Protein AF-A0A7Y5V3K1-F1 (afdb_monomer)

Nearest PDB structures (foldseek):
  5d8r-assembly1_E-2  TM=1.956E-01  e=6.719E+00  Pseudomonas aeruginosa PAO1

pLDDT: mean 78.16, std 14.48, range [37.88, 97.62]

Mean predicted aligned error: 12.87 Å

Sequence (178 aa):
MASAANCWRGLARVATAEENAVEADGFYCRALRIQAALAQRHSSYGRVLKFWRDEHRAMLQRFGIESQCANEFTSEAAAPDAPSTLPREVVETFASNTVAVCTGVPEKRDEWREALTGIRADFAKRGADWAAEVAFVEALIAIVNGGAPVLPAENPYAGVVRQVVEAVRSGEDGKEKD

Solvent-accessible surface area (backbone atoms only — not comparable to full-atom values): 10054 Å² total; per-residue (Å²): 132,57,52,71,40,54,52,28,45,50,52,15,51,49,29,48,73,70,68,38,54,69,60,15,47,54,25,36,43,54,18,49,51,53,32,48,62,47,23,75,79,35,72,83,36,45,64,57,42,51,54,51,53,55,51,48,51,52,50,31,64,74,69,72,52,84,70,78,55,79,77,62,78,79,76,80,74,90,76,75,98,64,76,83,64,78,56,66,68,59,53,53,51,54,42,52,51,51,31,40,27,66,53,74,40,60,89,45,34,64,63,49,45,52,33,44,52,40,49,30,54,58,31,57,74,72,38,77,76,30,49,62,58,27,41,48,39,50,22,52,47,26,47,71,72,76,42,82,56,67,68,61,85,85,38,92,53,42,68,57,55,52,52,36,54,53,52,32,53,58,44,54,70,68,68,79,77,130

Foldseek 3Di:
DQAPLNLLQVQLVVCLVVVVLQSSLVSLLLSLVVLVVVCVVPVVSVVVSVVSVVVSVVSCVVNVHDHPNPPPPPPDDDDPDDQPDDDPSVLVSLLVVLLCCLQPNVVCLVVNLVNLVVVLVVLVVVDDSSVLVNLSSQQSNCSSVVHHRDHDPPRPCPVSSVVSNVSSVVSVVVVPDD

Radius of gyration: 16.94 Å; Cα contacts (8 Å, |Δi|>4): 167; chains: 1; bounding box: 47×34×46 Å

Structure (mmCIF, N/CA/C/O backbone):
data_AF-A0A7Y5V3K1-F1
#
_entry.id   AF-A0A7Y5V3K1-F1
#
loop_
_atom_site.group_PDB
_atom_site.id
_atom_site.type_symbol
_atom_site.label_atom_id
_atom_site.label_alt_id
_atom_site.label_comp_id
_atom_site.label_asym_id
_atom_site.label_entity_id
_atom_site.label_seq_id
_atom_site.pdbx_PDB_ins_code
_atom_site.Cartn_x
_atom_site.Cartn_y
_atom_site.Cartn_z
_atom_site.occupancy
_atom_site.B_iso_or_equiv
_atom_site.auth_seq_id
_atom_site.auth_comp_id
_atom_site.auth_asym_id
_atom_site.auth_atom_id
_atom_site.pdbx_PDB_model_num
ATOM 1 N N . MET A 1 1 ? 11.178 10.090 3.366 1.00 39.38 1 MET A N 1
ATOM 2 C CA . MET A 1 1 ? 10.635 8.940 2.612 1.00 39.38 1 MET A CA 1
ATOM 3 C C . MET A 1 1 ? 9.614 8.248 3.498 1.00 39.38 1 MET A C 1
ATOM 5 O O . MET A 1 1 ? 9.996 7.686 4.519 1.00 39.38 1 MET A O 1
ATOM 9 N N . ALA A 1 2 ? 8.323 8.389 3.195 1.00 45.06 2 ALA A N 1
ATOM 10 C CA . ALA A 1 2 ? 7.268 7.712 3.943 1.00 45.06 2 ALA A CA 1
ATOM 11 C C . ALA A 1 2 ? 7.089 6.295 3.376 1.00 45.06 2 ALA A C 1
ATOM 13 O O . ALA A 1 2 ? 6.812 6.138 2.194 1.00 45.06 2 ALA A O 1
ATOM 14 N N . SER A 1 3 ? 7.303 5.262 4.199 1.00 65.31 3 SER A N 1
ATOM 15 C CA . SER A 1 3 ? 7.092 3.868 3.777 1.00 65.31 3 SER A CA 1
ATOM 16 C C . SER A 1 3 ? 5.597 3.548 3.678 1.00 65.31 3 SER A C 1
ATOM 18 O O . SER A 1 3 ? 4.808 4.148 4.407 1.00 65.31 3 SER A O 1
ATOM 20 N N . ALA A 1 4 ? 5.207 2.558 2.867 1.00 58.44 4 ALA A N 1
ATOM 21 C CA . ALA A 1 4 ? 3.829 2.043 2.792 1.00 58.44 4 ALA A CA 1
ATOM 22 C C . ALA A 1 4 ? 3.199 1.793 4.173 1.00 58.44 4 ALA A C 1
ATOM 24 O O . ALA A 1 4 ? 2.019 2.032 4.408 1.00 58.44 4 ALA A O 1
ATOM 25 N N . ALA A 1 5 ? 4.018 1.354 5.120 1.00 66.12 5 ALA A N 1
ATOM 26 C CA . ALA A 1 5 ? 3.587 1.055 6.465 1.00 66.12 5 ALA A CA 1
ATOM 27 C C . ALA A 1 5 ? 3.227 2.337 7.266 1.00 66.12 5 ALA A C 1
ATOM 29 O O . ALA A 1 5 ? 2.356 2.298 8.131 1.00 66.12 5 ALA A O 1
ATOM 30 N N . ASN A 1 6 ? 3.830 3.495 6.947 1.00 71.75 6 ASN A N 1
ATOM 31 C CA . ASN A 1 6 ? 3.442 4.789 7.533 1.00 71.75 6 ASN A CA 1
ATOM 32 C C . ASN A 1 6 ? 2.047 5.227 7.071 1.00 71.75 6 ASN A C 1
ATOM 34 O O . ASN A 1 6 ? 1.337 5.850 7.852 1.00 71.75 6 ASN A O 1
ATOM 38 N N . CYS A 1 7 ? 1.653 4.892 5.837 1.00 69.19 7 CYS A N 1
ATOM 39 C CA . CYS A 1 7 ? 0.320 5.205 5.325 1.00 69.19 7 CYS A CA 1
ATOM 40 C C . CYS A 1 7 ? -0.763 4.426 6.086 1.00 69.19 7 CYS A C 1
ATOM 42 O O . CYS A 1 7 ? -1.719 5.019 6.578 1.00 69.19 7 CYS A O 1
ATOM 44 N N . TRP A 1 8 ? -0.558 3.124 6.305 1.00 73.81 8 TRP A N 1
ATOM 45 C CA . TRP A 1 8 ? -1.473 2.313 7.117 1.00 73.81 8 TRP A CA 1
ATOM 46 C C . TRP A 1 8 ? -1.604 2.811 8.550 1.00 73.81 8 TRP A C 1
ATOM 48 O O . TRP A 1 8 ? -2.699 2.854 9.098 1.00 73.81 8 TRP A O 1
ATOM 58 N N . ARG A 1 9 ? -0.501 3.260 9.148 1.00 78.12 9 ARG A N 1
ATOM 59 C CA . ARG A 1 9 ? -0.533 3.904 10.461 1.00 78.12 9 ARG A CA 1
ATOM 60 C C . ARG A 1 9 ? -1.324 5.220 10.448 1.00 78.12 9 ARG A C 1
ATOM 62 O O . ARG A 1 9 ? -1.991 5.528 11.430 1.00 78.12 9 ARG A O 1
ATOM 69 N N . GLY A 1 10 ? -1.250 5.991 9.362 1.00 69.31 10 GLY A N 1
ATOM 70 C CA . GLY A 1 10 ? -2.059 7.195 9.154 1.00 69.31 10 GLY A CA 1
ATOM 71 C C . GLY A 1 10 ? -3.555 6.882 9.123 1.00 69.31 10 GLY A C 1
ATOM 72 O O . GLY A 1 10 ? -4.315 7.483 9.878 1.00 69.31 10 GLY A O 1
ATOM 73 N N . LEU A 1 11 ? -3.958 5.880 8.337 1.00 67.00 11 LEU A N 1
ATOM 74 C CA . LEU A 1 11 ? -5.344 5.399 8.277 1.00 67.00 11 LEU A CA 1
ATOM 75 C C . LEU A 1 11 ? -5.823 4.850 9.628 1.00 67.00 11 LEU A C 1
ATOM 77 O O . LEU A 1 11 ? -6.911 5.194 10.079 1.00 67.00 11 LEU A O 1
ATOM 81 N N . ALA A 1 12 ? -4.980 4.095 10.339 1.00 74.38 12 ALA A N 1
ATOM 82 C CA . ALA A 1 12 ? -5.300 3.591 11.674 1.00 74.38 12 ALA A CA 1
ATOM 83 C C . ALA A 1 12 ? -5.594 4.717 12.676 1.00 74.38 12 ALA A C 1
ATOM 85 O O . ALA A 1 12 ? -6.501 4.609 13.500 1.00 74.38 12 ALA A O 1
ATOM 86 N N . ARG A 1 13 ? -4.848 5.825 12.589 1.00 74.31 13 ARG A N 1
ATOM 87 C CA . ARG A 1 13 ? -5.055 7.012 13.430 1.00 74.31 13 ARG A CA 1
ATOM 88 C C . ARG A 1 13 ? -6.339 7.760 13.098 1.00 74.31 13 ARG A C 1
ATOM 90 O O . ARG A 1 13 ? -6.956 8.291 14.013 1.00 74.31 13 ARG A O 1
ATOM 97 N N . VAL A 1 14 ? -6.727 7.799 11.827 1.00 70.69 14 VAL A N 1
ATOM 98 C CA . VAL A 1 14 ? -7.991 8.407 11.388 1.00 70.69 14 VAL A CA 1
ATOM 99 C C . VAL A 1 14 ? -9.167 7.577 11.887 1.00 70.69 14 VAL A C 1
ATOM 101 O O . VAL A 1 14 ? -9.982 8.109 12.629 1.00 70.69 14 VAL A O 1
ATOM 104 N N . ALA A 1 15 ? -9.167 6.264 11.641 1.00 69.12 15 ALA A N 1
ATOM 105 C CA . ALA A 1 15 ? -10.197 5.364 12.166 1.00 69.12 15 ALA A CA 1
ATOM 106 C C . ALA A 1 15 ? -10.277 5.403 13.706 1.00 69.12 15 ALA A C 1
ATOM 108 O O . ALA A 1 15 ? -11.357 5.381 14.285 1.00 69.12 15 ALA A O 1
ATOM 109 N N . THR A 1 16 ? -9.134 5.548 14.389 1.00 73.56 16 THR A N 1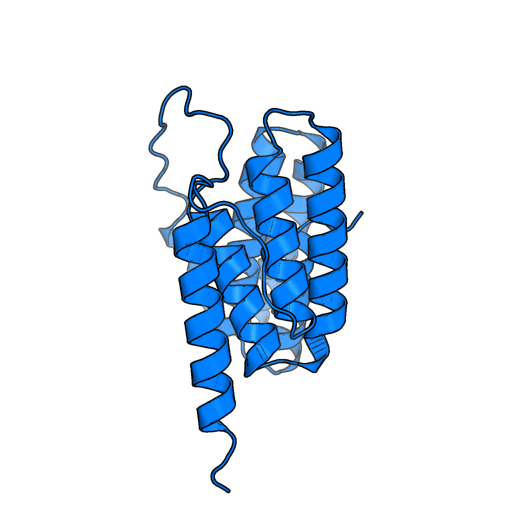
ATOM 110 C CA . THR A 1 16 ? -9.086 5.772 15.846 1.00 73.56 16 THR A CA 1
ATOM 111 C C . THR A 1 16 ? -9.756 7.090 16.255 1.00 73.56 16 THR A C 1
ATOM 113 O O . THR A 1 16 ? -10.412 7.143 17.294 1.00 73.56 16 THR A O 1
ATOM 116 N N . ALA A 1 17 ? -9.564 8.165 15.487 1.00 71.81 17 ALA A N 1
ATOM 117 C CA . ALA A 1 17 ? -10.168 9.470 15.756 1.00 71.81 17 ALA A CA 1
ATOM 118 C C . ALA A 1 17 ? -11.680 9.482 15.484 1.00 71.81 17 ALA A C 1
ATOM 120 O O . ALA A 1 17 ? -12.407 10.195 16.166 1.00 71.81 17 ALA A O 1
ATOM 121 N N . GLU A 1 18 ? -12.139 8.661 14.542 1.00 73.44 18 GLU A N 1
ATOM 122 C CA . GLU A 1 18 ? -13.554 8.436 14.218 1.00 73.44 18 GLU A CA 1
ATOM 123 C C . GLU A 1 18 ? -14.224 7.396 15.133 1.00 73.44 18 GLU A C 1
ATOM 125 O O . GLU A 1 18 ? -15.363 7.005 14.904 1.00 73.44 18 GLU A O 1
ATOM 130 N N . GLU A 1 19 ? -13.516 6.934 16.170 1.00 84.75 19 GLU A N 1
ATOM 131 C CA . GLU A 1 19 ? -13.970 5.910 17.121 1.00 84.75 19 GLU A CA 1
ATOM 132 C C . GLU A 1 19 ? -14.326 4.556 16.472 1.00 84.75 19 GLU A C 1
ATOM 134 O O . GLU A 1 19 ? -14.937 3.690 17.100 1.00 84.75 19 GLU A O 1
ATOM 139 N N . ASN A 1 20 ? -13.858 4.311 15.244 1.00 80.81 20 ASN A N 1
ATOM 140 C CA . ASN A 1 20 ? -13.999 3.035 14.553 1.00 80.81 20 ASN A CA 1
ATOM 141 C C . ASN A 1 20 ? -12.850 2.082 14.921 1.00 80.81 20 ASN A C 1
ATOM 143 O O . ASN A 1 20 ? -11.916 1.831 14.154 1.00 80.81 20 ASN A O 1
ATOM 147 N N . ALA A 1 21 ? -12.914 1.553 16.143 1.00 79.69 21 ALA A N 1
ATOM 148 C CA . ALA A 1 21 ? -11.845 0.750 16.735 1.00 79.69 21 ALA A CA 1
ATOM 149 C C . ALA A 1 21 ? -11.524 -0.539 15.950 1.00 79.69 21 ALA A C 1
ATOM 151 O O . ALA A 1 21 ? -10.365 -0.948 15.887 1.00 79.69 21 ALA A O 1
ATOM 152 N N . VAL A 1 22 ? -12.527 -1.164 15.322 1.00 77.81 22 VAL A N 1
ATOM 153 C CA . VAL A 1 22 ? -12.348 -2.400 14.536 1.00 77.81 22 VAL A CA 1
ATOM 154 C C . VAL A 1 22 ? -11.561 -2.121 13.258 1.00 77.81 22 VAL A C 1
ATOM 156 O O . VAL A 1 22 ? -10.628 -2.849 12.920 1.00 77.81 22 VAL A O 1
ATOM 159 N N . GLU A 1 23 ? -11.902 -1.040 12.560 1.00 75.56 23 GLU A N 1
ATOM 160 C CA . GLU A 1 23 ? -11.184 -0.632 11.356 1.00 75.56 23 GLU A CA 1
ATOM 161 C C . GLU A 1 23 ? -9.760 -0.156 11.689 1.00 75.56 23 GLU A C 1
ATOM 163 O O . GLU A 1 23 ? -8.796 -0.527 11.012 1.00 75.56 23 GLU A O 1
ATOM 168 N N . ALA A 1 24 ? -9.601 0.569 12.802 1.00 79.50 24 ALA A N 1
ATOM 169 C CA . ALA A 1 24 ? -8.294 0.955 13.320 1.00 79.50 24 ALA A CA 1
ATOM 170 C C . ALA A 1 24 ? -7.403 -0.261 13.633 1.00 79.50 24 ALA A C 1
ATOM 172 O O . ALA A 1 24 ? -6.221 -0.246 13.278 1.00 79.50 24 ALA A O 1
ATOM 173 N N . ASP A 1 25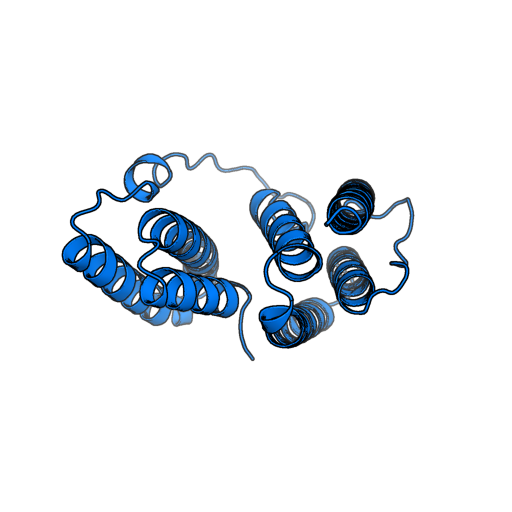 ? -7.943 -1.317 14.261 1.00 86.94 25 ASP A N 1
ATOM 174 C CA . ASP A 1 25 ? -7.217 -2.573 14.516 1.00 86.94 25 ASP A CA 1
ATOM 175 C C . ASP A 1 25 ? -6.738 -3.202 13.203 1.00 86.94 25 ASP A C 1
ATOM 177 O O . ASP A 1 25 ? -5.550 -3.501 13.064 1.00 86.94 25 ASP A O 1
ATOM 181 N N . GLY A 1 26 ? -7.613 -3.284 12.196 1.00 78.19 26 GLY A N 1
ATOM 182 C CA . GLY A 1 26 ? -7.263 -3.797 10.870 1.00 78.19 26 GLY A CA 1
ATOM 183 C C . GLY A 1 26 ? -6.110 -3.028 10.213 1.00 78.19 26 GLY A C 1
ATOM 184 O O . GLY A 1 26 ? -5.157 -3.630 9.702 1.00 78.19 26 GLY A O 1
ATOM 185 N N . PHE A 1 27 ? -6.142 -1.694 10.268 1.00 81.06 27 PHE A N 1
ATOM 186 C CA . PHE A 1 27 ? -5.073 -0.856 9.723 1.00 81.06 27 PHE A CA 1
ATOM 187 C C . PHE A 1 27 ? -3.756 -0.990 10.499 1.00 81.06 27 PHE A C 1
ATOM 189 O O . PHE A 1 27 ? -2.693 -1.103 9.877 1.00 81.06 27 PHE A O 1
ATOM 196 N N . TYR A 1 28 ? -3.796 -1.046 11.836 1.00 84.25 28 TYR A N 1
ATOM 197 C CA . TYR A 1 28 ? -2.599 -1.304 12.642 1.00 84.25 28 TYR A CA 1
ATOM 198 C C . TYR A 1 28 ? -2.006 -2.685 12.348 1.00 84.25 28 TYR A C 1
ATOM 200 O O . TYR A 1 28 ? -0.791 -2.789 12.168 1.00 84.25 28 TYR A O 1
ATOM 208 N N . CYS A 1 29 ? -2.830 -3.727 12.225 1.00 84.06 29 CYS A N 1
ATOM 209 C CA . CYS A 1 29 ? -2.364 -5.078 11.921 1.00 84.06 29 CYS A CA 1
ATOM 210 C C . CYS A 1 29 ? -1.622 -5.146 10.580 1.00 84.06 29 CYS A C 1
ATOM 212 O O . CYS A 1 29 ? -0.507 -5.679 10.511 1.00 84.06 29 CYS A O 1
ATOM 214 N N . ARG A 1 30 ? -2.164 -4.512 9.532 1.00 80.25 30 ARG A N 1
ATOM 215 C CA . ARG A 1 30 ? -1.494 -4.414 8.223 1.00 80.25 30 ARG A CA 1
ATOM 216 C C . ARG A 1 30 ? -0.184 -3.627 8.305 1.00 80.25 30 ARG A C 1
ATOM 218 O O . ARG A 1 30 ? 0.842 -4.083 7.794 1.00 80.25 30 ARG A O 1
ATOM 225 N N . ALA A 1 31 ? -0.180 -2.482 8.995 1.00 80.69 31 ALA A N 1
ATOM 226 C CA . ALA A 1 31 ? 1.023 -1.670 9.194 1.00 80.69 31 ALA A CA 1
ATOM 227 C C . ALA A 1 31 ? 2.141 -2.46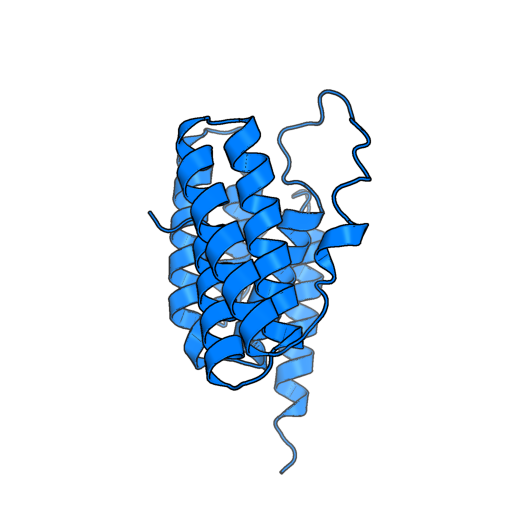4 9.895 1.00 80.69 31 ALA A C 1
ATOM 229 O O . ALA A 1 31 ? 3.305 -2.434 9.478 1.00 80.69 31 ALA A O 1
ATOM 230 N N . LEU A 1 32 ? 1.778 -3.196 10.951 1.00 84.69 32 LEU A N 1
ATOM 231 C CA . LEU A 1 32 ? 2.692 -3.988 11.767 1.00 84.69 32 LEU A CA 1
ATOM 232 C C . LEU A 1 32 ? 3.283 -5.173 11.010 1.00 84.69 32 LEU A C 1
ATOM 234 O O . LEU A 1 32 ? 4.477 -5.432 11.159 1.00 84.69 32 LEU A O 1
ATOM 238 N N . ARG A 1 33 ? 2.498 -5.864 10.178 1.00 83.31 33 ARG A N 1
ATOM 239 C CA . ARG A 1 33 ? 2.994 -6.979 9.358 1.00 83.31 33 ARG A CA 1
ATOM 240 C C . ARG A 1 33 ? 4.057 -6.520 8.365 1.00 83.31 33 ARG A C 1
ATOM 242 O O . ARG A 1 33 ? 5.141 -7.099 8.307 1.00 83.31 33 ARG A O 1
ATOM 249 N N . ILE A 1 34 ? 3.785 -5.428 7.649 1.00 76.50 34 ILE A N 1
ATOM 250 C CA . ILE A 1 34 ? 4.735 -4.859 6.686 1.00 76.50 34 ILE A CA 1
ATOM 251 C C . ILE A 1 34 ? 6.024 -4.438 7.402 1.00 76.50 34 ILE A C 1
ATOM 253 O O . ILE A 1 34 ? 7.118 -4.743 6.925 1.00 76.50 34 ILE A O 1
ATOM 257 N N . GLN A 1 35 ? 5.923 -3.795 8.572 1.00 78.75 35 GLN A N 1
ATOM 258 C CA . GLN A 1 35 ? 7.128 -3.438 9.322 1.00 78.75 35 GLN A CA 1
ATOM 259 C C . GLN A 1 35 ? 7.867 -4.625 9.922 1.00 78.75 35 GLN A C 1
ATOM 261 O O . GLN A 1 35 ? 9.088 -4.568 10.033 1.00 78.75 35 GLN A O 1
ATOM 266 N N . ALA A 1 36 ? 7.174 -5.700 10.292 1.00 81.00 36 ALA A N 1
ATOM 267 C CA . ALA A 1 36 ? 7.825 -6.912 10.767 1.00 81.00 36 ALA A CA 1
ATOM 268 C C . ALA A 1 36 ? 8.698 -7.531 9.668 1.00 81.00 36 ALA A C 1
ATOM 270 O O . ALA A 1 36 ? 9.875 -7.796 9.910 1.00 81.00 36 ALA A O 1
ATOM 271 N N . ALA A 1 37 ? 8.170 -7.653 8.446 1.00 76.00 37 ALA A N 1
ATOM 272 C CA . ALA A 1 37 ? 8.927 -8.149 7.296 1.00 76.00 37 ALA A CA 1
ATOM 273 C C . ALA A 1 37 ? 10.139 -7.256 6.961 1.00 76.00 37 ALA A C 1
ATOM 275 O O . ALA A 1 37 ? 11.226 -7.751 6.658 1.00 76.00 37 ALA A O 1
ATOM 276 N N . LEU A 1 38 ? 9.988 -5.931 7.059 1.00 72.38 38 LEU A N 1
ATOM 277 C CA . LEU A 1 38 ? 11.101 -4.995 6.869 1.00 72.38 38 LEU A CA 1
ATOM 278 C C . LEU A 1 38 ? 12.146 -5.100 7.988 1.00 72.38 38 LEU A C 1
ATOM 280 O O . LEU A 1 38 ? 13.343 -5.077 7.702 1.00 72.38 38 LEU A O 1
ATOM 284 N N . ALA A 1 39 ? 11.720 -5.266 9.241 1.00 73.50 39 ALA A N 1
ATOM 285 C CA . ALA A 1 39 ? 12.613 -5.407 10.389 1.00 73.50 39 ALA A CA 1
ATOM 286 C C . ALA A 1 39 ? 13.439 -6.698 10.353 1.00 73.50 39 ALA A C 1
ATOM 288 O O . ALA A 1 39 ? 14.577 -6.692 10.820 1.00 73.50 39 ALA A O 1
ATOM 289 N N . GLN A 1 40 ? 12.910 -7.775 9.762 1.00 75.44 40 GLN A N 1
ATOM 290 C CA . GLN A 1 40 ? 13.674 -9.004 9.519 1.00 75.44 40 GLN A CA 1
ATOM 291 C C . GLN A 1 40 ? 14.838 -8.781 8.542 1.00 75.44 40 GLN A C 1
ATOM 293 O O . GLN A 1 40 ? 15.912 -9.349 8.720 1.00 75.44 40 GLN A O 1
ATOM 298 N N . ARG A 1 41 ? 14.647 -7.935 7.522 1.00 72.56 41 ARG A N 1
ATOM 299 C CA . ARG A 1 41 ? 15.673 -7.642 6.505 1.00 72.56 41 ARG A CA 1
ATOM 300 C C . ARG A 1 41 ? 16.619 -6.516 6.920 1.00 72.56 41 ARG A C 1
ATOM 302 O O . ARG A 1 41 ? 17.749 -6.446 6.444 1.00 72.56 41 ARG A O 1
ATOM 309 N N . HIS A 1 42 ? 16.166 -5.631 7.804 1.00 62.50 42 HIS A N 1
ATOM 310 C CA . HIS A 1 42 ? 16.889 -4.430 8.200 1.00 62.50 42 HIS A CA 1
ATOM 311 C C . HIS A 1 42 ? 16.661 -4.108 9.687 1.00 62.50 42 HIS A C 1
ATOM 313 O O . HIS A 1 42 ? 15.598 -3.635 10.094 1.00 62.50 42 HIS A O 1
ATOM 319 N N . SER A 1 43 ? 17.702 -4.274 10.507 1.00 66.12 43 SER A N 1
ATOM 320 C CA . SER A 1 43 ? 17.644 -4.089 11.969 1.00 66.12 43 SER A CA 1
ATOM 321 C C . SER A 1 43 ? 17.253 -2.672 12.417 1.00 66.12 43 SER A C 1
ATOM 323 O O . SER A 1 43 ? 16.706 -2.489 13.508 1.00 66.12 43 SER A O 1
ATOM 325 N N . SER A 1 44 ? 17.465 -1.662 11.569 1.00 69.50 44 SER A N 1
ATOM 326 C CA . SER A 1 44 ? 17.062 -0.271 11.811 1.00 69.50 44 SER A CA 1
ATOM 327 C C . SER A 1 44 ? 15.547 -0.102 11.990 1.00 69.50 44 SER A C 1
ATOM 329 O O . SER A 1 44 ? 15.117 0.795 12.719 1.00 69.50 44 SER A O 1
ATOM 331 N N . TYR A 1 45 ? 14.734 -0.993 11.414 1.00 69.75 45 TYR A N 1
ATOM 332 C CA . TYR A 1 45 ? 13.273 -0.943 11.520 1.00 69.75 45 TYR A CA 1
ATOM 333 C C . TYR A 1 45 ? 12.735 -1.583 12.806 1.00 69.75 45 TYR A C 1
ATOM 335 O O . TYR A 1 45 ? 11.574 -1.369 13.150 1.00 69.75 45 TYR A O 1
ATOM 343 N N . GLY A 1 46 ? 13.567 -2.279 13.591 1.00 68.75 46 GLY A N 1
ATOM 344 C CA . GLY A 1 46 ? 13.138 -2.895 14.853 1.00 68.75 46 GLY A CA 1
ATOM 345 C C . GLY A 1 46 ? 12.609 -1.883 15.880 1.00 68.75 46 GLY A C 1
ATOM 346 O O . GLY A 1 46 ? 11.609 -2.136 16.552 1.00 68.75 46 GLY A O 1
ATOM 347 N N . ARG A 1 47 ? 13.223 -0.691 15.959 1.00 71.81 47 ARG A N 1
ATOM 348 C CA . ARG A 1 47 ? 12.739 0.402 16.826 1.00 71.81 47 ARG A CA 1
ATOM 349 C C . ARG A 1 47 ? 11.389 0.958 16.366 1.00 71.81 47 ARG A C 1
ATOM 351 O O . ARG A 1 47 ? 10.542 1.255 17.204 1.00 71.81 47 ARG A O 1
ATOM 358 N N . VAL A 1 48 ? 11.186 1.060 15.054 1.00 72.75 48 VAL A N 1
ATOM 359 C CA . VAL A 1 48 ? 9.934 1.543 14.452 1.00 72.75 48 VAL A CA 1
ATOM 360 C C . VAL A 1 48 ? 8.808 0.539 14.694 1.00 72.75 48 VAL A C 1
ATOM 362 O O . VAL A 1 48 ? 7.744 0.920 15.172 1.00 72.75 48 VAL A O 1
ATOM 365 N N . LEU A 1 49 ? 9.072 -0.749 14.464 1.00 78.06 49 LEU A N 1
ATOM 366 C CA . LEU A 1 49 ? 8.121 -1.827 14.724 1.00 78.06 49 LEU A CA 1
ATOM 367 C C . LEU A 1 49 ? 7.685 -1.866 16.193 1.00 78.06 49 LEU A C 1
ATOM 369 O O . LEU A 1 49 ? 6.495 -1.993 16.477 1.00 78.06 49 LEU A O 1
ATOM 373 N N . LYS A 1 50 ? 8.631 -1.733 17.134 1.00 76.31 50 LYS A N 1
ATOM 374 C CA . LYS A 1 50 ? 8.316 -1.689 18.568 1.00 76.31 50 LYS A CA 1
ATOM 375 C C . LYS A 1 50 ? 7.374 -0.529 18.894 1.00 76.31 50 LYS A C 1
ATOM 377 O O . LYS A 1 50 ? 6.341 -0.747 19.514 1.00 76.31 50 LYS A O 1
ATOM 382 N N . PHE A 1 51 ? 7.701 0.672 18.422 1.00 80.94 51 PHE A N 1
ATOM 383 C CA . PHE A 1 51 ? 6.883 1.860 18.652 1.00 80.94 51 PHE A CA 1
ATOM 384 C C . PHE A 1 51 ? 5.444 1.692 18.142 1.00 80.94 51 PHE A C 1
ATOM 386 O O . PHE A 1 51 ? 4.500 2.111 18.804 1.00 80.94 51 PHE A O 1
ATOM 393 N N . TRP A 1 52 ? 5.255 1.041 16.993 1.00 84.19 52 TRP A N 1
ATOM 394 C CA . TRP A 1 52 ? 3.916 0.834 16.438 1.00 84.19 52 TRP A CA 1
ATOM 395 C C . TRP A 1 52 ? 3.123 -0.223 17.196 1.00 84.19 52 TRP A C 1
ATOM 397 O O . TRP A 1 52 ? 1.914 -0.077 17.339 1.00 84.19 52 TRP A O 1
ATOM 407 N N . ARG A 1 53 ? 3.789 -1.263 17.715 1.00 84.81 53 ARG A N 1
ATOM 408 C CA . ARG A 1 53 ? 3.140 -2.257 18.584 1.00 84.81 53 ARG A CA 1
ATOM 409 C C . ARG A 1 53 ? 2.643 -1.616 19.873 1.00 84.81 53 ARG A C 1
ATOM 411 O O . ARG A 1 53 ? 1.556 -1.950 20.333 1.00 84.81 53 ARG A O 1
ATOM 418 N N . ASP A 1 54 ? 3.426 -0.699 20.437 1.00 80.56 54 ASP A N 1
ATOM 419 C CA . ASP A 1 54 ? 3.049 0.021 21.652 1.00 80.56 54 ASP A CA 1
ATOM 420 C C . ASP A 1 54 ? 1.834 0.934 21.402 1.00 80.56 54 ASP A C 1
ATOM 422 O O . ASP A 1 54 ? 0.902 0.956 22.203 1.00 80.56 54 ASP A O 1
ATOM 426 N N . GLU A 1 55 ? 1.793 1.630 20.262 1.00 83.56 55 GLU A N 1
ATOM 427 C CA . GLU A 1 55 ? 0.659 2.484 19.880 1.00 83.56 55 GLU A CA 1
ATOM 428 C C . GLU A 1 55 ? -0.620 1.683 19.599 1.00 83.56 55 GLU A C 1
ATOM 430 O O . GLU A 1 55 ? -1.689 2.030 20.096 1.00 83.56 55 GLU A O 1
ATOM 435 N N . HIS A 1 56 ? -0.504 0.581 18.857 1.00 89.25 56 HIS A N 1
ATOM 436 C CA . HIS A 1 56 ? -1.610 -0.342 18.609 1.00 89.25 56 HIS A CA 1
ATOM 437 C C . HIS A 1 56 ? -2.172 -0.897 19.921 1.00 89.25 56 HIS A C 1
ATOM 439 O O . HIS A 1 56 ? -3.377 -0.843 20.145 1.00 89.25 56 HIS A O 1
ATOM 445 N N . ARG A 1 57 ? -1.304 -1.326 20.846 1.00 87.00 57 ARG A N 1
ATOM 446 C CA . ARG A 1 57 ? -1.716 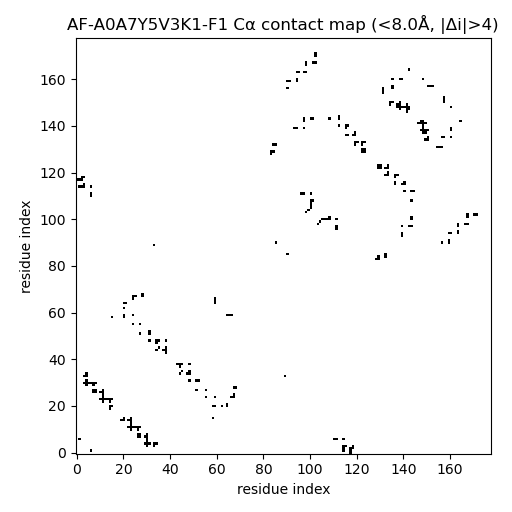-1.785 22.180 1.00 87.00 57 ARG A CA 1
ATOM 447 C C . ARG A 1 57 ? -2.462 -0.709 22.965 1.00 87.00 57 ARG A C 1
ATOM 449 O O . ARG A 1 57 ? -3.462 -1.023 23.605 1.00 87.00 57 ARG A O 1
ATOM 456 N N . ALA A 1 58 ? -1.988 0.534 22.933 1.00 84.31 58 ALA A N 1
ATOM 457 C CA . ALA A 1 58 ? -2.655 1.640 23.614 1.00 84.31 58 ALA A CA 1
ATOM 458 C C . ALA A 1 58 ? -4.057 1.901 23.037 1.00 84.31 58 ALA A C 1
ATOM 460 O O . ALA A 1 58 ? -4.996 2.139 23.795 1.00 84.31 58 ALA A O 1
ATOM 461 N N . MET A 1 59 ? -4.211 1.805 21.713 1.00 90.25 59 MET A N 1
ATOM 462 C CA . MET A 1 59 ? -5.514 1.893 21.051 1.00 90.25 59 MET A CA 1
ATOM 463 C C . MET A 1 59 ? -6.444 0.758 21.508 1.00 90.25 59 MET A C 1
ATOM 465 O O . MET A 1 59 ? -7.537 1.041 21.994 1.00 90.25 59 MET A O 1
ATOM 469 N N . LEU A 1 60 ? -5.995 -0.502 21.465 1.00 88.94 60 LEU A N 1
ATOM 470 C CA . LEU A 1 60 ? -6.798 -1.654 21.902 1.00 88.94 60 LEU A CA 1
ATOM 471 C C . LEU A 1 60 ? -7.288 -1.500 23.349 1.00 88.94 60 LEU A C 1
ATOM 473 O O . LEU A 1 60 ? -8.458 -1.734 23.640 1.00 88.94 60 LEU A O 1
ATOM 477 N N . GLN A 1 61 ? -6.407 -1.047 2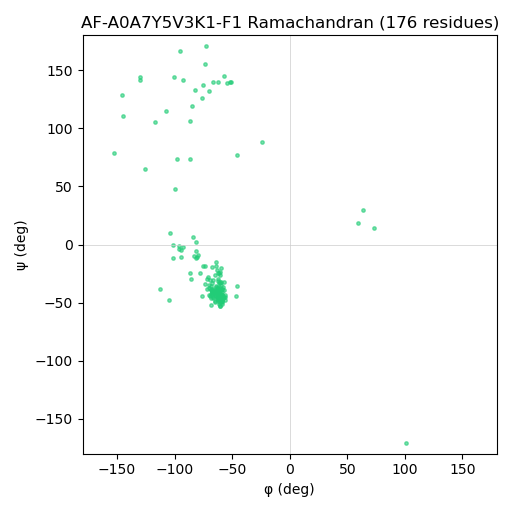4.249 1.00 89.00 61 GLN A N 1
ATOM 478 C CA . GLN A 1 61 ? -6.751 -0.781 25.649 1.00 89.00 61 GLN A CA 1
ATOM 479 C C . GLN A 1 61 ? -7.780 0.339 25.798 1.00 89.00 61 GLN A C 1
ATOM 481 O O . GLN A 1 61 ? -8.686 0.224 26.619 1.00 89.00 61 GLN A O 1
ATOM 486 N N . ARG A 1 62 ? -7.654 1.415 25.012 1.00 88.19 62 ARG A N 1
ATOM 487 C CA . ARG A 1 62 ? -8.582 2.550 25.048 1.00 88.19 62 ARG A CA 1
ATOM 488 C C . ARG A 1 62 ? -10.002 2.140 24.663 1.00 88.19 62 ARG A C 1
ATOM 490 O O . ARG A 1 62 ? -10.943 2.617 25.288 1.00 88.19 62 ARG A O 1
ATOM 497 N N . PHE A 1 63 ? -10.149 1.294 23.647 1.00 87.00 63 PHE A N 1
ATOM 498 C CA . PHE A 1 63 ? -11.460 0.873 23.145 1.00 87.00 63 PHE A CA 1
ATOM 499 C C . PHE A 1 63 ? -11.948 -0.459 23.727 1.00 87.00 63 PHE A C 1
ATOM 501 O O . PHE A 1 63 ? -13.069 -0.866 23.445 1.00 87.00 63 PHE A O 1
ATOM 508 N N . GLY A 1 64 ? -11.135 -1.134 24.545 1.00 89.38 64 GLY A N 1
ATOM 509 C CA . GLY A 1 64 ? -11.494 -2.413 25.158 1.00 89.38 64 GLY A CA 1
ATOM 510 C C . GLY A 1 64 ? -11.710 -3.538 24.143 1.00 89.38 64 GLY A C 1
ATOM 511 O O . GLY A 1 64 ? -12.520 -4.426 24.393 1.00 89.38 64 GLY A O 1
ATOM 512 N N . ILE A 1 65 ? -11.018 -3.492 23.001 1.00 84.56 65 ILE A N 1
ATOM 513 C CA . ILE A 1 65 ? -11.156 -4.484 21.929 1.00 84.56 65 ILE A CA 1
ATOM 514 C C . ILE A 1 65 ? -10.013 -5.502 21.958 1.00 84.56 65 ILE A C 1
ATOM 516 O O . ILE A 1 65 ? -8.859 -5.171 22.246 1.00 84.56 65 ILE A O 1
ATOM 520 N N . GLU A 1 66 ? -10.330 -6.755 21.637 1.00 85.62 66 GLU A N 1
ATOM 521 C CA . GLU A 1 66 ? -9.329 -7.794 21.404 1.00 85.62 66 GLU A CA 1
ATOM 522 C C . GLU A 1 66 ? -8.800 -7.690 19.974 1.00 85.62 66 GLU A C 1
ATOM 524 O O . GLU A 1 66 ? -9.568 -7.558 19.022 1.00 85.62 66 GLU A O 1
ATOM 529 N N . SER A 1 67 ? -7.477 -7.739 19.821 1.00 81.81 67 SER A N 1
ATOM 530 C CA . SER A 1 67 ? -6.871 -7.603 18.500 1.00 81.81 67 SER A CA 1
ATOM 531 C C . SER A 1 67 ? -7.021 -8.862 17.670 1.00 81.81 67 SER A C 1
ATOM 533 O O . SER A 1 67 ? -6.710 -9.966 18.124 1.00 81.81 67 SER A O 1
ATOM 535 N N . GLN A 1 68 ? -7.348 -8.669 16.398 1.00 77.62 68 GLN A N 1
ATOM 536 C CA . GLN A 1 68 ? -7.388 -9.742 15.411 1.00 77.62 68 GLN A CA 1
ATOM 537 C C . GLN A 1 68 ? -5.979 -10.207 15.002 1.00 77.62 68 GLN A C 1
ATOM 539 O O . GLN A 1 68 ? -5.802 -11.338 14.551 1.00 77.62 68 GLN A O 1
ATOM 544 N N . CYS A 1 69 ? -4.947 -9.388 15.250 1.00 73.12 69 CYS A N 1
ATOM 545 C CA . CYS A 1 69 ? -3.548 -9.705 14.952 1.00 73.12 69 CYS A CA 1
ATOM 546 C C . CYS A 1 69 ? -3.049 -10.996 15.625 1.00 73.12 69 CYS A C 1
ATOM 548 O O . CYS A 1 69 ? -2.153 -11.651 15.092 1.00 73.12 69 CYS A O 1
ATOM 550 N N . ALA A 1 70 ? -3.551 -11.342 16.817 1.00 59.47 70 ALA A N 1
ATOM 551 C CA . ALA A 1 70 ? -2.967 -12.399 17.649 1.00 59.47 70 ALA A CA 1
ATOM 552 C C . ALA A 1 70 ? -2.988 -13.790 16.986 1.00 59.47 70 ALA A C 1
ATOM 554 O O . ALA A 1 70 ? -2.129 -14.616 17.289 1.00 59.47 70 ALA A O 1
ATOM 555 N N . ASN A 1 71 ? -3.908 -14.017 16.044 1.00 52.34 71 ASN A N 1
ATOM 556 C CA . ASN A 1 71 ? -4.074 -15.305 15.371 1.00 52.34 71 ASN A CA 1
ATOM 557 C C . ASN A 1 71 ? -3.315 -15.434 14.039 1.00 52.34 71 ASN A C 1
ATOM 559 O O . ASN A 1 71 ? -3.201 -16.543 13.526 1.00 52.34 71 ASN A O 1
ATOM 563 N N . GLU A 1 72 ? -2.763 -14.352 13.479 1.00 51.03 72 GLU A N 1
ATOM 564 C CA . GLU A 1 72 ? -2.112 -14.388 12.155 1.00 51.03 72 GLU A CA 1
ATOM 565 C C . GLU A 1 72 ? -0.570 -14.434 12.205 1.00 51.03 72 GLU A C 1
ATOM 567 O O . GLU A 1 72 ? 0.066 -14.707 11.191 1.00 51.03 72 GLU A O 1
ATOM 572 N N . PHE A 1 73 ? 0.068 -14.209 13.362 1.00 48.59 73 PHE A N 1
ATOM 573 C CA . PHE A 1 73 ? 1.542 -14.170 13.467 1.00 48.59 73 PHE A CA 1
ATOM 574 C C . PHE A 1 73 ? 2.228 -15.547 13.560 1.00 48.59 73 PHE A C 1
ATOM 576 O O . PHE A 1 73 ? 3.456 -15.609 13.547 1.00 48.59 73 PHE A O 1
ATOM 583 N N . THR A 1 74 ? 1.471 -16.642 13.648 1.00 40.25 74 THR A N 1
ATOM 584 C CA . THR A 1 74 ? 1.997 -18.014 13.794 1.00 40.25 74 THR A CA 1
ATOM 585 C C . THR A 1 74 ? 2.002 -18.839 12.507 1.00 40.25 74 THR A C 1
ATOM 587 O O . THR A 1 74 ? 2.471 -19.974 12.538 1.00 40.25 74 THR A O 1
ATOM 590 N N . SER A 1 75 ? 1.546 -18.305 11.369 1.00 39.97 75 SER A N 1
ATOM 591 C CA . SER A 1 75 ? 1.654 -19.007 10.081 1.00 39.97 75 SER A CA 1
ATOM 592 C C . SER A 1 75 ? 2.861 -18.509 9.285 1.00 39.97 75 SER A C 1
ATOM 594 O O . SER A 1 75 ? 2.755 -17.770 8.312 1.00 39.97 75 SER A O 1
ATOM 596 N N . GLU A 1 76 ? 4.041 -18.917 9.748 1.00 47.75 76 GLU A N 1
ATOM 597 C CA . GLU A 1 76 ? 5.273 -18.905 8.966 1.00 47.75 76 GLU A CA 1
ATOM 598 C C . GLU A 1 76 ? 5.349 -20.219 8.181 1.00 47.75 76 GLU A C 1
ATOM 600 O O . GLU A 1 76 ? 5.609 -21.283 8.741 1.00 47.75 76 GLU A O 1
ATOM 605 N N . ALA A 1 77 ? 5.118 -20.153 6.872 1.00 40.28 77 ALA A N 1
ATOM 606 C CA . ALA A 1 77 ? 5.588 -21.171 5.946 1.00 40.28 77 ALA A CA 1
ATOM 607 C C . ALA A 1 77 ? 6.568 -20.493 4.990 1.00 40.28 77 ALA A C 1
ATOM 609 O O . ALA A 1 77 ? 6.190 -19.711 4.118 1.00 40.28 77 ALA A O 1
ATOM 610 N N . ALA A 1 78 ? 7.849 -20.778 5.212 1.00 51.94 78 ALA A N 1
ATOM 611 C CA . ALA A 1 78 ? 8.932 -20.455 4.304 1.00 51.94 78 ALA A CA 1
ATOM 612 C C . ALA A 1 78 ? 8.620 -20.954 2.883 1.00 51.94 78 ALA A C 1
ATOM 614 O O . ALA A 1 78 ? 8.150 -22.078 2.701 1.00 51.94 78 ALA A O 1
ATOM 615 N N . ALA A 1 79 ? 8.956 -20.147 1.877 1.00 41.09 79 ALA A N 1
ATOM 616 C CA . ALA A 1 79 ? 9.084 -20.605 0.501 1.00 41.09 79 ALA A CA 1
ATOM 617 C C . ALA A 1 79 ? 10.431 -20.126 -0.078 1.00 41.09 79 ALA A C 1
ATOM 619 O O . ALA A 1 79 ? 10.880 -19.029 0.270 1.00 41.09 79 ALA A O 1
ATOM 620 N N . PRO A 1 80 ? 11.091 -20.972 -0.893 1.00 42.56 80 PRO A N 1
ATOM 621 C CA . PRO A 1 80 ? 12.464 -20.797 -1.368 1.00 42.56 80 PRO A CA 1
ATOM 622 C C . PRO A 1 80 ? 12.553 -19.686 -2.419 1.00 42.56 80 PRO A C 1
ATOM 624 O O . PRO A 1 80 ? 11.514 -19.215 -2.874 1.00 42.56 80 PRO A O 1
ATOM 627 N N . ASP A 1 81 ? 13.781 -19.296 -2.788 1.00 40.47 81 ASP A N 1
ATOM 628 C CA . ASP A 1 81 ? 14.149 -18.321 -3.831 1.00 40.47 81 ASP A CA 1
ATOM 629 C C . ASP A 1 81 ? 13.084 -18.147 -4.930 1.00 40.47 81 ASP A C 1
ATOM 631 O O . ASP A 1 81 ? 13.088 -18.820 -5.962 1.00 40.47 81 ASP A O 1
ATOM 635 N N . ALA A 1 82 ? 12.140 -17.238 -4.690 1.00 42.69 82 ALA A N 1
ATOM 636 C CA . ALA A 1 82 ? 11.134 -16.847 -5.658 1.00 42.69 82 ALA A CA 1
ATOM 637 C C . ALA A 1 82 ? 11.661 -15.621 -6.415 1.00 42.69 82 ALA A C 1
ATOM 639 O O . ALA A 1 82 ? 12.290 -14.754 -5.796 1.00 42.69 82 ALA A O 1
ATOM 640 N N . PRO A 1 83 ? 11.415 -15.520 -7.735 1.00 50.47 83 PRO A N 1
ATOM 641 C CA . PRO A 1 83 ? 11.806 -14.353 -8.520 1.00 50.47 83 PRO A CA 1
ATOM 642 C C . PRO A 1 83 ? 11.294 -13.084 -7.837 1.00 50.47 83 PRO A C 1
ATOM 644 O O . PRO A 1 83 ? 10.184 -13.103 -7.305 1.00 50.47 83 PRO A O 1
ATOM 647 N N . SER A 1 84 ? 12.121 -12.030 -7.834 1.00 57.12 84 SER A N 1
ATOM 648 C CA . SER A 1 84 ? 11.939 -10.720 -7.188 1.00 57.12 84 SER A CA 1
ATOM 649 C C . SER A 1 84 ? 10.547 -10.124 -7.412 1.00 57.12 84 SER A C 1
ATOM 651 O O . SER A 1 84 ? 10.368 -9.245 -8.238 1.00 57.12 84 SER A O 1
ATOM 653 N N . THR A 1 85 ? 9.557 -10.621 -6.682 1.00 76.00 85 THR A N 1
ATOM 654 C CA . THR A 1 85 ? 8.154 -10.239 -6.796 1.00 76.00 85 THR A CA 1
ATOM 655 C C . THR A 1 85 ? 7.636 -9.913 -5.411 1.00 76.00 85 THR A C 1
ATOM 657 O O . THR A 1 85 ? 8.060 -10.482 -4.398 1.00 76.00 85 THR A O 1
ATOM 660 N N . LEU A 1 86 ? 6.753 -8.923 -5.341 1.00 77.56 86 LEU A N 1
ATOM 661 C CA . LEU A 1 86 ? 6.134 -8.525 -4.092 1.00 77.56 86 LEU A CA 1
ATOM 662 C C . LEU A 1 86 ? 5.309 -9.687 -3.531 1.00 77.56 86 LEU A C 1
ATOM 664 O O . LEU A 1 86 ? 4.591 -10.350 -4.285 1.00 77.56 86 LEU A O 1
ATOM 668 N N . PRO A 1 87 ? 5.344 -9.906 -2.204 1.00 81.25 87 PRO A N 1
ATOM 669 C CA . PRO A 1 87 ? 4.431 -10.839 -1.568 1.00 81.25 87 PRO A CA 1
ATOM 670 C C . PRO A 1 87 ? 2.988 -10.481 -1.923 1.00 81.25 87 PRO A C 1
ATOM 672 O O . PRO A 1 87 ? 2.619 -9.304 -1.908 1.00 81.25 87 PRO A O 1
ATOM 675 N N . ARG A 1 88 ? 2.165 -11.497 -2.197 1.00 77.31 88 ARG A N 1
ATOM 676 C CA . ARG A 1 88 ? 0.747 -11.342 -2.561 1.00 77.31 88 ARG A CA 1
ATOM 677 C C . ARG A 1 88 ? 0.006 -10.382 -1.630 1.00 77.31 88 ARG A C 1
ATOM 679 O O . ARG A 1 88 ? -0.696 -9.496 -2.101 1.00 77.31 88 ARG A O 1
ATOM 686 N N . GLU A 1 89 ? 0.232 -10.503 -0.327 1.00 69.88 89 GLU A N 1
ATOM 687 C CA . GLU A 1 89 ? -0.397 -9.636 0.668 1.00 69.88 89 GLU A CA 1
ATOM 688 C C . GLU A 1 89 ? -0.073 -8.154 0.454 1.00 69.88 89 GLU A C 1
ATOM 690 O O . GLU A 1 89 ? -0.940 -7.302 0.621 1.00 69.88 89 GLU A O 1
ATOM 695 N N . VAL A 1 90 ? 1.159 -7.825 0.050 1.00 77.31 90 VAL A N 1
ATOM 696 C CA . VAL A 1 90 ? 1.575 -6.444 -0.242 1.00 77.31 90 VAL A CA 1
ATOM 697 C C . VAL A 1 90 ? 0.869 -5.926 -1.496 1.00 77.31 90 VAL A C 1
ATOM 699 O O . VAL A 1 90 ? 0.443 -4.773 -1.535 1.00 77.31 90 VAL A O 1
ATOM 702 N N . VAL A 1 91 ? 0.702 -6.786 -2.500 1.00 85.19 91 VAL A N 1
ATOM 703 C CA . VAL A 1 91 ? -0.008 -6.461 -3.743 1.00 85.19 91 VAL A CA 1
ATOM 704 C C . VAL A 1 91 ? -1.489 -6.180 -3.466 1.00 85.19 91 VAL A C 1
ATOM 706 O O . VAL A 1 91 ? -2.002 -5.134 -3.865 1.00 85.19 91 VAL A O 1
ATOM 709 N N . GLU A 1 92 ? -2.161 -7.067 -2.731 1.00 82.06 92 GLU A N 1
ATOM 710 C CA . GLU A 1 92 ? -3.573 -6.927 -2.339 1.00 82.06 92 GLU A CA 1
ATOM 711 C C . GLU A 1 92 ? -3.799 -5.695 -1.456 1.00 82.06 92 GLU A C 1
ATOM 713 O O . GLU A 1 92 ? -4.777 -4.967 -1.609 1.00 82.06 92 GLU A O 1
ATOM 718 N N . THR A 1 93 ? -2.841 -5.407 -0.581 1.00 77.75 93 THR A N 1
ATOM 719 C CA . THR A 1 93 ? -2.799 -4.214 0.268 1.00 77.75 93 THR A CA 1
ATOM 720 C C . THR A 1 93 ? -2.779 -2.930 -0.564 1.00 77.75 93 THR A C 1
ATOM 722 O O . THR A 1 93 ? -3.572 -2.021 -0.316 1.00 77.75 93 THR A O 1
ATOM 725 N N . PHE A 1 94 ? -1.903 -2.838 -1.569 1.00 83.56 94 PHE A N 1
ATOM 726 C CA . PHE A 1 94 ? -1.848 -1.661 -2.441 1.00 83.56 94 PHE A CA 1
ATOM 727 C C . PHE A 1 94 ? -3.126 -1.511 -3.271 1.00 83.56 94 PHE A C 1
ATOM 729 O O . PHE A 1 94 ? -3.638 -0.398 -3.416 1.00 83.56 94 PHE A O 1
ATOM 736 N N . ALA A 1 95 ? -3.661 -2.625 -3.771 1.00 88.25 95 ALA A N 1
ATOM 737 C CA . ALA A 1 95 ? -4.915 -2.661 -4.510 1.00 88.25 95 ALA A CA 1
ATOM 738 C C . ALA A 1 95 ? -6.095 -2.160 -3.659 1.00 88.25 95 ALA A C 1
ATOM 740 O O . ALA A 1 95 ? -6.780 -1.218 -4.053 1.00 88.25 95 ALA A O 1
ATOM 741 N N . SER A 1 96 ? -6.280 -2.728 -2.464 1.00 80.44 96 SER A N 1
ATOM 742 C CA . SER A 1 96 ? -7.363 -2.376 -1.537 1.00 80.44 96 SER A CA 1
ATOM 743 C C . SER A 1 96 ? -7.321 -0.902 -1.130 1.00 80.44 96 SER A C 1
ATOM 745 O O . SER A 1 96 ? -8.353 -0.238 -1.192 1.00 80.44 96 SER A O 1
ATOM 747 N N . ASN A 1 97 ? -6.142 -0.362 -0.799 1.00 80.81 97 ASN A N 1
ATOM 748 C CA . ASN A 1 97 ? -6.003 1.066 -0.494 1.00 80.81 97 ASN A CA 1
ATOM 749 C C . ASN A 1 97 ? -6.363 1.958 -1.667 1.00 80.81 97 ASN A C 1
ATOM 751 O O . ASN A 1 97 ? -7.024 2.975 -1.490 1.00 80.81 97 ASN A O 1
ATOM 755 N N . THR A 1 98 ? -5.928 1.573 -2.864 1.00 88.62 98 THR A N 1
ATOM 756 C CA . THR A 1 98 ? -6.193 2.351 -4.072 1.00 88.62 98 THR A CA 1
ATOM 757 C C . THR A 1 98 ? -7.690 2.428 -4.347 1.00 88.62 98 THR A C 1
ATOM 759 O O . THR A 1 98 ? -8.186 3.515 -4.630 1.00 88.62 98 THR A O 1
ATOM 762 N N . VAL A 1 99 ? -8.419 1.319 -4.185 1.00 87.94 99 VAL A N 1
ATOM 763 C CA . VAL A 1 99 ? -9.887 1.320 -4.264 1.00 87.94 99 VAL A CA 1
ATOM 764 C C . VAL A 1 99 ? -10.476 2.229 -3.185 1.00 87.94 99 VAL A C 1
ATOM 766 O O . VAL A 1 99 ? -11.223 3.143 -3.519 1.00 87.94 99 VAL A O 1
ATOM 769 N N . ALA A 1 100 ? -10.090 2.039 -1.919 1.00 81.31 100 ALA A N 1
ATOM 770 C CA . ALA A 1 100 ? -10.648 2.783 -0.791 1.00 81.31 100 ALA A CA 1
ATOM 771 C C . ALA A 1 100 ? -10.509 4.306 -0.950 1.00 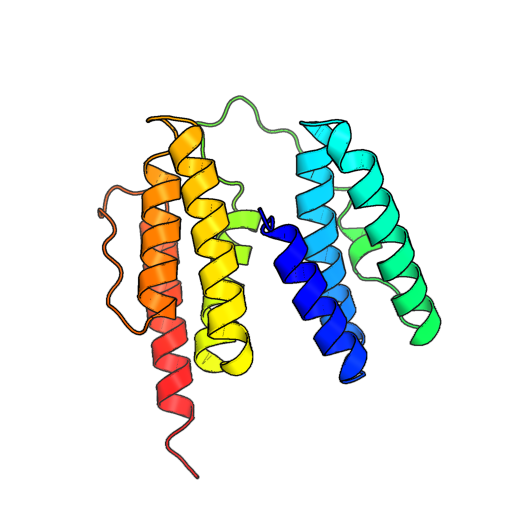81.31 100 ALA A C 1
ATOM 773 O O . ALA A 1 100 ? -11.485 5.027 -0.760 1.00 81.31 100 ALA A O 1
ATOM 774 N N . VAL A 1 101 ? -9.340 4.812 -1.359 1.00 85.00 101 VAL A N 1
ATOM 775 C CA . VAL A 1 101 ? -9.151 6.263 -1.551 1.00 85.00 101 VAL A CA 1
ATOM 776 C C . VAL A 1 101 ? -9.810 6.807 -2.817 1.00 85.00 101 VAL A C 1
ATOM 778 O O . VAL A 1 101 ? -9.998 8.014 -2.932 1.00 85.00 101 VAL A O 1
ATOM 781 N N . CYS A 1 102 ? -10.139 5.951 -3.787 1.00 86.44 102 CYS A N 1
ATOM 782 C CA . CYS A 1 102 ? -10.855 6.379 -4.987 1.00 86.44 102 CYS A CA 1
ATOM 783 C C . CYS A 1 102 ? -12.375 6.385 -4.782 1.00 86.44 102 CYS A C 1
ATOM 785 O O . CYS A 1 102 ? -13.048 7.203 -5.399 1.00 86.44 102 CYS A O 1
ATOM 787 N N . THR A 1 103 ? -12.915 5.517 -3.921 1.00 85.94 103 THR A N 1
ATOM 788 C CA . THR A 1 103 ? -14.370 5.339 -3.772 1.00 85.94 103 THR A CA 1
ATOM 789 C C . THR A 1 103 ? -14.914 5.805 -2.419 1.00 85.94 103 THR A C 1
ATOM 791 O O . THR A 1 103 ? -15.992 6.401 -2.369 1.00 85.94 103 THR A O 1
ATOM 794 N N . GLY A 1 104 ? -14.188 5.574 -1.323 1.00 76.50 104 GLY A N 1
ATOM 795 C CA . GLY A 1 104 ? -14.665 5.778 0.049 1.00 76.50 104 GLY A CA 1
ATOM 796 C C . GLY A 1 104 ? -14.106 7.020 0.742 1.00 76.50 104 GLY A C 1
ATOM 797 O O . GLY A 1 104 ? -14.881 7.787 1.299 1.00 76.50 104 GLY A O 1
ATOM 798 N N . VAL A 1 105 ? -12.788 7.235 0.668 1.00 79.88 105 VAL A N 1
ATOM 799 C CA . VAL A 1 105 ? -12.059 8.269 1.440 1.00 79.88 105 VAL A CA 1
ATOM 800 C C . VAL A 1 105 ? -11.228 9.198 0.534 1.00 79.88 105 VAL A C 1
ATOM 802 O O . VAL A 1 105 ? -9.990 9.181 0.567 1.00 79.88 105 VAL A O 1
ATOM 805 N N . PRO A 1 106 ? -11.872 9.991 -0.346 1.00 81.50 106 PRO A N 1
ATOM 806 C CA . PRO A 1 106 ? -11.185 10.821 -1.340 1.00 81.50 106 PRO A CA 1
ATOM 807 C C . PRO A 1 106 ? -10.263 11.891 -0.734 1.00 81.50 106 PRO A C 1
ATOM 809 O O . PRO A 1 106 ? -9.286 12.288 -1.367 1.00 81.50 106 PRO A O 1
ATOM 812 N N . GLU A 1 107 ? -10.493 12.326 0.502 1.00 80.56 107 GLU A N 1
ATOM 813 C CA . GLU A 1 107 ? -9.618 13.240 1.242 1.00 80.56 107 GLU A CA 1
ATOM 814 C C . GLU A 1 107 ? -8.231 12.643 1.541 1.00 80.56 107 GLU A C 1
ATOM 816 O O . GLU A 1 107 ? -7.275 13.378 1.789 1.00 80.56 107 GLU A O 1
ATOM 821 N N . LYS A 1 108 ? -8.088 11.311 1.466 1.00 81.00 108 LYS A N 1
ATOM 822 C CA . LYS A 1 108 ? -6.808 10.595 1.601 1.00 81.00 108 LYS A CA 1
ATOM 823 C C . LYS A 1 108 ? -6.094 10.339 0.282 1.00 81.00 108 LYS A C 1
ATOM 825 O O . LYS A 1 108 ? -4.979 9.815 0.283 1.00 81.00 108 LYS A O 1
ATOM 830 N N . ARG A 1 109 ? -6.692 10.733 -0.841 1.00 84.75 109 ARG A N 1
ATOM 831 C CA . ARG A 1 109 ? -6.167 10.463 -2.183 1.00 84.75 109 ARG A CA 1
ATOM 832 C C . ARG A 1 109 ? -4.780 11.066 -2.404 1.00 84.75 109 ARG A C 1
ATOM 834 O O . ARG A 1 109 ? -3.897 10.376 -2.908 1.00 84.75 109 ARG A O 1
ATOM 841 N N . ASP A 1 110 ? -4.560 12.308 -1.970 1.00 81.44 110 ASP A N 1
ATOM 842 C CA . ASP A 1 110 ? -3.257 12.975 -2.097 1.00 81.44 110 ASP A CA 1
ATOM 843 C C . ASP A 1 110 ? -2.177 12.351 -1.208 1.00 81.44 110 ASP A C 1
ATOM 845 O O . ASP A 1 110 ? -1.058 12.116 -1.668 1.00 81.44 110 ASP A O 1
ATOM 849 N N . GLU A 1 111 ? -2.524 12.015 0.037 1.00 76.81 111 GLU A N 1
ATOM 850 C CA . GLU A 1 111 ? -1.621 11.326 0.965 1.00 76.81 111 GLU A CA 1
ATOM 851 C C . GLU A 1 111 ? -1.206 9.955 0.403 1.00 76.81 111 GLU A C 1
ATOM 853 O O . GLU A 1 111 ? -0.026 9.590 0.411 1.00 76.81 111 GLU A O 1
ATOM 858 N N . TRP A 1 112 ? -2.161 9.207 -0.159 1.00 89.50 112 TRP A N 1
ATOM 859 C CA . TRP A 1 112 ? -1.887 7.912 -0.778 1.00 89.50 112 TRP A CA 1
ATOM 860 C C . TRP A 1 112 ? -1.041 8.030 -2.049 1.00 89.50 112 TRP A C 1
ATOM 862 O O . TRP A 1 112 ? -0.094 7.262 -2.238 1.00 89.50 112 TRP A O 1
ATOM 872 N N . ARG A 1 113 ? -1.317 9.026 -2.897 1.00 89.75 113 ARG A N 1
ATOM 873 C CA . ARG A 1 113 ? -0.521 9.326 -4.097 1.00 89.75 113 ARG A CA 1
ATOM 874 C C . ARG A 1 113 ? 0.938 9.627 -3.755 1.00 89.75 113 ARG A C 1
ATOM 876 O O . ARG A 1 113 ? 1.846 9.142 -4.440 1.00 89.75 113 ARG A O 1
ATOM 883 N N . GLU A 1 114 ? 1.184 10.408 -2.705 1.00 79.25 114 GLU A N 1
ATOM 884 C CA . GLU A 1 114 ? 2.540 10.703 -2.237 1.00 79.25 114 GLU A CA 1
ATOM 885 C C . GLU A 1 114 ? 3.243 9.435 -1.729 1.00 79.25 114 GLU A C 1
ATOM 887 O O . GLU A 1 114 ? 4.391 9.170 -2.103 1.00 79.25 114 GLU A O 1
ATOM 892 N N . ALA A 1 115 ? 2.542 8.601 -0.953 1.00 77.25 115 ALA A N 1
ATOM 893 C CA . ALA A 1 115 ? 3.073 7.324 -0.481 1.00 77.25 115 ALA A CA 1
ATOM 894 C C . ALA A 1 115 ? 3.471 6.399 -1.647 1.00 77.25 115 ALA A C 1
ATOM 896 O O . ALA A 1 115 ? 4.593 5.885 -1.665 1.00 77.25 115 ALA A O 1
ATOM 897 N N . LEU A 1 116 ? 2.604 6.239 -2.654 1.00 81.75 116 LEU A N 1
ATOM 898 C CA . LEU A 1 116 ? 2.902 5.460 -3.862 1.00 81.75 116 LEU A CA 1
ATOM 899 C C . LEU A 1 116 ? 4.097 6.032 -4.635 1.00 81.75 116 LEU A C 1
ATOM 901 O O . LEU A 1 116 ? 4.954 5.278 -5.091 1.00 81.75 116 LEU A O 1
ATOM 905 N N . THR A 1 117 ? 4.215 7.357 -4.730 1.00 86.88 117 THR A N 1
ATOM 906 C CA . THR A 1 117 ? 5.359 8.011 -5.386 1.00 86.88 117 THR A CA 1
ATOM 907 C C . THR A 1 117 ? 6.676 7.687 -4.673 1.00 86.88 117 THR A C 1
ATOM 909 O O . THR A 1 117 ? 7.679 7.381 -5.324 1.00 86.88 117 THR A O 1
ATOM 912 N N . GLY A 1 118 ? 6.674 7.692 -3.335 1.00 75.19 118 GLY A N 1
ATOM 913 C CA . GLY A 1 118 ? 7.819 7.266 -2.528 1.00 75.19 118 GLY A CA 1
ATOM 914 C C . GLY A 1 118 ? 8.193 5.801 -2.766 1.00 75.19 118 GLY A C 1
ATOM 915 O O . GLY A 1 118 ? 9.359 5.494 -3.007 1.00 75.19 118 GLY A O 1
ATOM 916 N N . ILE A 1 119 ? 7.198 4.911 -2.780 1.00 83.00 119 ILE A N 1
ATOM 917 C CA . ILE A 1 119 ? 7.387 3.474 -3.031 1.00 83.00 119 ILE A CA 1
ATOM 918 C C . ILE A 1 119 ? 7.956 3.231 -4.438 1.00 83.00 119 ILE A C 1
ATOM 920 O O . ILE A 1 119 ? 8.921 2.480 -4.584 1.00 83.00 119 ILE A O 1
ATOM 924 N N . ARG A 1 120 ? 7.425 3.908 -5.466 1.00 90.56 120 ARG A N 1
ATOM 925 C CA . ARG A 1 120 ? 7.943 3.846 -6.844 1.00 90.56 120 ARG A CA 1
ATOM 926 C C . ARG A 1 120 ? 9.420 4.229 -6.892 1.00 90.56 120 ARG A C 1
ATOM 928 O O . ARG A 1 120 ? 10.215 3.526 -7.511 1.00 90.56 120 ARG A O 1
ATOM 935 N N . ALA A 1 121 ? 9.794 5.336 -6.246 1.00 81.69 121 ALA A N 1
ATOM 936 C CA . ALA A 1 121 ? 11.180 5.797 -6.212 1.00 81.69 121 ALA A CA 1
ATOM 937 C C . ALA A 1 121 ? 12.104 4.786 -5.515 1.00 81.69 121 ALA A C 1
ATOM 939 O O . ALA A 1 121 ? 13.240 4.591 -5.948 1.00 81.69 121 ALA A O 1
ATOM 940 N N . ASP A 1 122 ? 11.622 4.123 -4.465 1.00 79.06 122 ASP A N 1
ATOM 941 C CA . ASP A 1 122 ? 12.382 3.092 -3.762 1.00 79.06 122 ASP A CA 1
ATOM 942 C C . ASP A 1 122 ? 12.549 1.814 -4.592 1.00 79.06 122 ASP A C 1
ATOM 944 O O . ASP A 1 122 ? 13.629 1.226 -4.560 1.00 79.06 122 ASP A O 1
ATOM 948 N N . PHE A 1 123 ? 11.542 1.399 -5.369 1.00 85.50 123 PHE A N 1
ATOM 949 C CA . PHE A 1 123 ? 11.677 0.285 -6.316 1.00 85.50 123 PHE A CA 1
ATOM 950 C 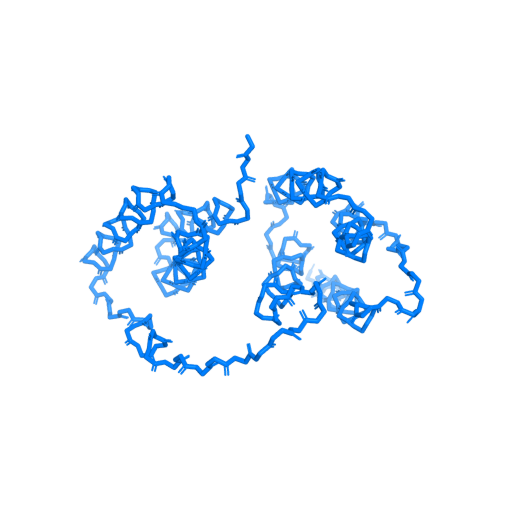C . PHE A 1 123 ? 12.617 0.632 -7.472 1.00 85.50 123 PHE A C 1
ATOM 952 O O . PHE A 1 123 ? 13.520 -0.144 -7.773 1.00 85.50 123 PHE A O 1
ATOM 959 N N . ALA A 1 124 ? 12.504 1.833 -8.043 1.00 85.50 124 ALA A N 1
ATOM 960 C CA . ALA A 1 124 ? 13.364 2.274 -9.140 1.00 85.50 124 ALA A CA 1
ATOM 961 C C . ALA A 1 124 ? 14.857 2.295 -8.759 1.00 85.50 124 ALA A C 1
ATOM 963 O O . ALA A 1 124 ? 15.712 1.957 -9.575 1.00 85.50 124 ALA A O 1
ATOM 964 N N . LYS A 1 125 ? 15.190 2.634 -7.506 1.00 83.25 125 LYS A N 1
ATOM 965 C CA . LYS A 1 125 ? 16.577 2.620 -7.003 1.00 83.25 125 LYS A CA 1
ATOM 966 C C . LYS A 1 125 ? 17.188 1.220 -6.896 1.00 83.25 125 LYS A C 1
ATOM 968 O O . LYS A 1 125 ? 18.407 1.116 -6.804 1.00 83.25 125 LYS A O 1
ATOM 973 N N . ARG A 1 126 ? 16.378 0.157 -6.862 1.00 77.75 126 ARG A N 1
ATOM 974 C CA . ARG A 1 126 ? 16.858 -1.227 -6.690 1.00 77.75 126 ARG A CA 1
ATOM 975 C C . ARG A 1 126 ? 17.359 -1.858 -7.987 1.00 77.75 126 ARG A C 1
ATOM 977 O O . ARG A 1 126 ? 18.025 -2.884 -7.923 1.00 77.75 126 ARG A O 1
ATOM 984 N N . GLY A 1 127 ? 17.096 -1.229 -9.131 1.00 80.88 127 GLY A N 1
ATOM 985 C CA . GLY A 1 127 ? 17.589 -1.666 -10.435 1.00 80.88 127 GLY A CA 1
ATOM 986 C C . GLY A 1 127 ? 16.547 -2.410 -11.270 1.00 80.88 127 GLY A C 1
ATOM 987 O O . GLY A 1 127 ? 15.360 -2.430 -10.949 1.00 80.88 127 GLY A O 1
ATOM 988 N N . ALA A 1 128 ? 17.006 -2.992 -12.380 1.00 86.00 128 ALA A N 1
ATOM 989 C CA . ALA A 1 128 ? 16.149 -3.527 -13.440 1.00 86.00 128 ALA A CA 1
ATOM 990 C C . ALA A 1 128 ? 15.239 -4.683 -12.991 1.00 86.00 128 ALA A C 1
ATOM 992 O O . ALA A 1 128 ? 14.124 -4.799 -13.495 1.00 86.00 128 ALA A O 1
ATOM 993 N N . ASP A 1 129 ? 15.666 -5.472 -12.003 1.00 83.25 129 ASP A N 1
ATOM 994 C CA . ASP A 1 129 ? 14.883 -6.594 -11.466 1.00 83.25 129 ASP A CA 1
ATOM 995 C C . ASP A 1 129 ? 13.571 -6.152 -10.798 1.00 83.25 129 ASP A C 1
ATOM 997 O O . ASP A 1 129 ? 12.703 -6.983 -10.565 1.00 83.25 129 ASP A O 1
ATOM 1001 N N . TRP A 1 130 ? 13.423 -4.853 -10.505 1.00 88.44 130 TRP A N 1
ATOM 1002 C CA . TRP A 1 130 ? 12.236 -4.253 -9.886 1.00 88.44 130 TRP A CA 1
ATOM 1003 C C . TRP A 1 130 ? 11.355 -3.480 -10.879 1.00 88.44 130 TRP A C 1
ATOM 1005 O O . TRP A 1 130 ? 10.451 -2.738 -10.485 1.00 88.44 130 TRP A O 1
ATOM 1015 N N . ALA A 1 131 ? 11.622 -3.595 -12.185 1.00 90.56 131 ALA A N 1
ATOM 1016 C CA . ALA A 1 131 ? 10.874 -2.868 -13.210 1.00 90.56 131 ALA A CA 1
ATOM 1017 C C . ALA A 1 131 ? 9.381 -3.238 -13.217 1.00 90.56 131 ALA A C 1
ATOM 1019 O O . ALA A 1 131 ? 8.533 -2.381 -13.477 1.00 90.56 131 ALA A O 1
ATOM 1020 N N . ALA A 1 132 ? 9.048 -4.491 -12.887 1.00 91.06 132 ALA A N 1
ATOM 1021 C CA . ALA A 1 132 ? 7.665 -4.947 -12.807 1.00 91.06 132 ALA A CA 1
ATOM 1022 C C . ALA A 1 132 ? 6.892 -4.230 -11.688 1.00 91.06 132 ALA A C 1
ATOM 1024 O O . ALA A 1 132 ? 5.754 -3.806 -11.901 1.00 91.06 132 ALA A O 1
ATOM 1025 N N . GLU A 1 133 ? 7.520 -4.050 -10.527 1.00 91.19 133 GLU A N 1
ATOM 1026 C CA . GLU A 1 133 ? 6.970 -3.371 -9.356 1.00 91.19 133 GLU A CA 1
ATOM 1027 C C . GLU A 1 133 ? 6.865 -1.863 -9.573 1.00 91.19 133 GLU A C 1
ATOM 1029 O O . GLU A 1 133 ? 5.886 -1.251 -9.149 1.00 91.19 133 GLU A O 1
ATOM 1034 N N . VAL A 1 134 ? 7.846 -1.258 -10.252 1.00 92.75 134 VAL A N 1
ATOM 1035 C CA . VAL A 1 134 ? 7.772 0.156 -10.652 1.00 92.75 134 VAL A CA 1
ATOM 1036 C C . VAL A 1 134 ? 6.548 0.381 -11.534 1.00 92.75 134 VAL A C 1
ATOM 1038 O O . VAL A 1 134 ? 5.737 1.250 -11.219 1.00 92.75 134 VAL A O 1
ATOM 1041 N N . ALA A 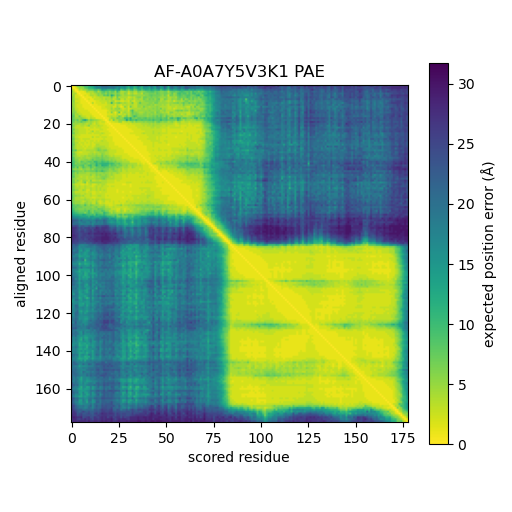1 135 ? 6.375 -0.434 -12.577 1.00 95.31 135 ALA A N 1
ATOM 1042 C CA . ALA A 1 135 ? 5.241 -0.315 -13.489 1.00 95.31 135 ALA A CA 1
ATOM 1043 C C . ALA A 1 135 ? 3.900 -0.570 -12.775 1.00 95.31 135 ALA A C 1
ATOM 1045 O O . ALA A 1 135 ? 2.918 0.131 -13.015 1.00 95.31 135 ALA A O 1
ATOM 1046 N N . PHE A 1 136 ? 3.856 -1.524 -11.838 1.00 95.19 136 PHE A N 1
ATOM 1047 C CA . PHE A 1 136 ? 2.675 -1.760 -11.007 1.00 95.19 136 PHE A CA 1
ATOM 1048 C C . PHE A 1 136 ? 2.293 -0.535 -10.171 1.00 95.19 136 PHE A C 1
ATOM 1050 O O . PHE A 1 136 ? 1.137 -0.117 -10.179 1.00 95.19 136 PHE A O 1
ATOM 1057 N N . VAL A 1 137 ? 3.253 0.077 -9.476 1.00 93.50 137 VAL A N 1
ATOM 1058 C CA . VAL A 1 137 ? 2.985 1.264 -8.653 1.00 93.50 137 VAL A CA 1
ATOM 1059 C C . VAL A 1 137 ? 2.626 2.476 -9.518 1.00 93.50 137 VAL A C 1
ATOM 1061 O O . VAL A 1 137 ? 1.749 3.247 -9.138 1.00 93.50 137 VAL A O 1
ATOM 1064 N N . GLU A 1 138 ? 3.228 2.632 -10.699 1.00 96.56 138 GLU A N 1
ATOM 1065 C CA . GLU A 1 138 ? 2.834 3.664 -11.671 1.00 96.56 138 GLU A CA 1
ATOM 1066 C C . GLU A 1 138 ? 1.385 3.506 -12.138 1.00 96.56 138 GLU A C 1
ATOM 1068 O O . GLU A 1 138 ? 0.649 4.492 -12.192 1.00 96.56 138 GLU A O 1
ATOM 1073 N N . ALA A 1 139 ? 0.953 2.273 -12.413 1.00 97.62 139 ALA A N 1
ATOM 1074 C CA . ALA A 1 139 ? -0.432 1.982 -12.758 1.00 97.62 139 ALA A CA 1
ATOM 1075 C C . ALA A 1 139 ? -1.392 2.383 -11.625 1.00 97.62 139 ALA A C 1
ATOM 1077 O O . ALA A 1 139 ? -2.412 3.021 -11.880 1.00 97.62 139 ALA A O 1
ATOM 1078 N N . LEU A 1 140 ? -1.052 2.089 -10.366 1.00 95.25 140 LEU A N 1
ATOM 1079 C CA . LEU A 1 140 ? -1.862 2.525 -9.225 1.00 95.25 140 LEU A CA 1
ATOM 1080 C C . LEU A 1 140 ? -1.901 4.053 -9.088 1.00 95.25 140 LEU A C 1
ATOM 1082 O O . LEU A 1 140 ? -2.970 4.608 -8.855 1.00 95.25 140 LEU A O 1
ATOM 1086 N N . ILE A 1 141 ? -0.777 4.749 -9.288 1.00 96.12 141 ILE A N 1
ATOM 1087 C CA . ILE A 1 141 ? -0.739 6.222 -9.291 1.00 96.12 141 ILE A CA 1
ATOM 1088 C C . ILE A 1 141 ? -1.657 6.789 -10.381 1.00 96.12 141 ILE A C 1
ATOM 1090 O O . ILE A 1 141 ? -2.381 7.749 -10.125 1.00 96.12 141 ILE A O 1
ATOM 1094 N N . ALA A 1 142 ? -1.660 6.200 -11.581 1.00 96.94 142 ALA A N 1
ATOM 1095 C CA . ALA A 1 142 ? -2.548 6.623 -12.661 1.00 96.94 142 ALA A CA 1
ATOM 1096 C C . ALA A 1 142 ? -4.025 6.497 -12.258 1.00 96.94 142 ALA A C 1
ATOM 1098 O O . ALA A 1 142 ? -4.767 7.463 -12.417 1.00 96.94 142 ALA A O 1
ATOM 1099 N N . ILE A 1 143 ? -4.420 5.372 -11.648 1.00 96.50 143 ILE A N 1
ATOM 1100 C CA . ILE A 1 143 ? -5.787 5.156 -11.139 1.00 96.50 143 ILE A CA 1
ATOM 1101 C C . ILE A 1 143 ? -6.147 6.196 -10.073 1.00 96.50 143 ILE A C 1
ATOM 1103 O O . ILE A 1 143 ? -7.212 6.807 -10.131 1.00 96.50 143 ILE A O 1
ATOM 1107 N N . VAL A 1 144 ? -5.246 6.448 -9.119 1.00 93.69 144 VAL A N 1
ATOM 1108 C CA . VAL A 1 144 ? -5.445 7.459 -8.068 1.00 93.69 144 VAL A CA 1
ATOM 1109 C C . VAL A 1 144 ? -5.628 8.859 -8.661 1.00 93.69 144 VAL A C 1
ATOM 1111 O O . VAL A 1 144 ? -6.394 9.648 -8.121 1.00 93.69 144 VAL A O 1
ATOM 1114 N N . ASN A 1 145 ? -4.995 9.161 -9.794 1.00 94.38 145 ASN A N 1
ATOM 1115 C CA . ASN A 1 145 ? -5.168 10.428 -10.507 1.00 94.38 145 ASN A CA 1
ATOM 1116 C C . ASN A 1 145 ? -6.426 10.476 -11.400 1.00 94.38 145 ASN A C 1
ATOM 1118 O O . ASN A 1 145 ? -6.625 11.467 -12.098 1.00 94.38 145 ASN A O 1
ATOM 1122 N N . GLY A 1 146 ? -7.250 9.421 -11.424 1.00 92.06 146 GLY A N 1
ATOM 1123 C CA . GLY A 1 146 ? -8.399 9.300 -12.331 1.00 92.06 146 GLY A CA 1
ATOM 1124 C C . GLY A 1 146 ? -8.014 9.016 -13.789 1.00 92.06 146 GLY A C 1
ATOM 1125 O O . GLY A 1 146 ? -8.830 9.180 -14.692 1.00 92.06 146 GLY A O 1
ATOM 1126 N N . GLY A 1 147 ? -6.763 8.625 -14.040 1.00 91.56 147 GLY A N 1
ATOM 1127 C CA . GLY A 1 147 ? -6.248 8.276 -15.359 1.00 91.56 147 GLY A CA 1
ATOM 1128 C C . GLY A 1 147 ? -6.299 6.775 -15.646 1.00 91.56 147 GLY A C 1
ATOM 1129 O O . GLY A 1 147 ? -6.456 5.942 -14.754 1.00 91.56 147 GLY A O 1
ATOM 1130 N N . ALA A 1 148 ? -6.105 6.420 -16.916 1.00 91.31 148 ALA A N 1
ATOM 1131 C CA . ALA A 1 148 ? -5.983 5.026 -17.326 1.00 91.31 148 ALA A CA 1
ATOM 1132 C C . ALA A 1 148 ? -4.588 4.477 -16.960 1.00 91.31 148 ALA A C 1
ATOM 1134 O O . ALA A 1 148 ? -3.582 5.071 -17.365 1.00 91.31 148 ALA A O 1
ATOM 1135 N N . PRO A 1 149 ? -4.490 3.354 -16.225 1.00 94.25 149 PRO A N 1
ATOM 1136 C CA . PRO A 1 149 ? -3.206 2.726 -15.951 1.00 94.25 149 PRO A CA 1
ATOM 1137 C C . PRO A 1 149 ? -2.581 2.171 -17.231 1.00 94.25 149 PRO A C 1
ATOM 1139 O O . PRO A 1 149 ? -3.259 1.554 -18.052 1.00 94.25 149 PRO A O 1
ATOM 1142 N N . VAL A 1 150 ? -1.265 2.328 -17.364 1.00 92.25 150 VAL A N 1
ATOM 1143 C CA . VAL A 1 150 ? -0.477 1.687 -18.422 1.00 92.25 150 VAL A CA 1
ATOM 1144 C C . VAL A 1 150 ? 0.354 0.587 -17.781 1.00 92.25 150 VAL A C 1
ATOM 1146 O O . VAL A 1 150 ? 1.226 0.862 -16.962 1.00 92.25 150 VAL A O 1
ATOM 1149 N N . LEU A 1 151 ? 0.071 -0.663 -18.142 1.00 91.88 151 LEU A N 1
ATOM 1150 C CA . LEU A 1 151 ? 0.815 -1.819 -17.657 1.00 91.88 151 LEU A CA 1
ATOM 1151 C C . LEU A 1 151 ? 0.888 -2.887 -18.762 1.00 91.88 151 LEU A C 1
ATOM 1153 O O . LEU A 1 151 ? -0.163 -3.231 -19.310 1.00 91.88 151 LEU A O 1
ATOM 1157 N N . PRO A 1 152 ? 2.081 -3.412 -19.109 1.00 88.50 152 PRO A N 1
ATOM 1158 C CA . PRO A 1 152 ? 2.208 -4.495 -20.084 1.00 88.50 152 PRO A CA 1
ATOM 1159 C C . PRO A 1 152 ? 1.396 -5.726 -19.671 1.00 88.50 152 PRO A C 1
ATOM 1161 O O . PRO A 1 152 ? 1.312 -6.043 -18.482 1.00 88.50 152 PRO A O 1
ATOM 1164 N N . ALA A 1 153 ? 0.824 -6.438 -20.642 1.00 85.56 153 ALA A N 1
ATOM 1165 C CA . ALA A 1 153 ? -0.001 -7.618 -20.375 1.00 85.56 153 ALA A CA 1
ATOM 1166 C C . ALA A 1 153 ? 0.807 -8.763 -19.739 1.00 85.56 153 ALA A C 1
ATOM 1168 O O . ALA A 1 153 ? 0.262 -9.580 -19.000 1.00 85.56 153 ALA A O 1
ATOM 1169 N N . GLU A 1 154 ? 2.111 -8.785 -19.999 1.00 88.94 154 GLU A N 1
ATOM 1170 C CA . GLU A 1 154 ? 3.084 -9.746 -19.490 1.00 88.94 154 GLU A CA 1
ATOM 1171 C C . GLU A 1 154 ? 3.520 -9.434 -18.050 1.00 88.94 154 GLU A C 1
ATOM 1173 O O . GLU A 1 154 ? 4.217 -10.234 -17.426 1.00 88.94 154 GLU A O 1
ATOM 1178 N N . ASN A 1 155 ? 3.130 -8.277 -17.500 1.00 89.94 155 ASN A N 1
ATOM 1179 C CA . ASN A 1 155 ? 3.467 -7.913 -16.131 1.00 89.94 155 ASN A CA 1
ATOM 1180 C C . ASN A 1 155 ? 2.687 -8.800 -15.134 1.00 89.94 155 ASN A C 1
ATOM 1182 O O . ASN A 1 155 ? 1.459 -8.906 -15.243 1.00 89.94 155 ASN A O 1
ATOM 1186 N N . PRO A 1 156 ? 3.349 -9.382 -14.113 1.00 91.25 156 PRO A N 1
ATOM 1187 C CA . PRO A 1 156 ? 2.708 -10.291 -13.157 1.00 91.25 156 PRO A CA 1
ATOM 1188 C C . PRO A 1 156 ? 1.545 -9.656 -12.373 1.00 91.25 156 PRO A C 1
ATOM 1190 O O . PRO A 1 156 ? 0.678 -10.369 -11.868 1.00 91.25 156 PRO A O 1
ATOM 1193 N N . TYR A 1 157 ? 1.481 -8.324 -12.298 1.00 93.81 157 TYR A N 1
ATOM 1194 C CA . TYR A 1 157 ? 0.454 -7.579 -11.570 1.00 93.81 157 TYR A CA 1
ATOM 1195 C C . TYR A 1 157 ? -0.719 -7.110 -12.450 1.00 93.81 157 TYR A C 1
ATOM 1197 O O . TYR A 1 157 ? -1.680 -6.529 -11.938 1.00 93.81 157 TYR A O 1
ATOM 1205 N N . ALA A 1 158 ? -0.704 -7.390 -13.760 1.00 92.81 158 ALA A N 1
ATOM 1206 C CA . ALA A 1 158 ? -1.732 -6.935 -14.703 1.00 92.81 158 ALA A CA 1
ATOM 1207 C C . ALA A 1 158 ? -3.149 -7.424 -14.363 1.00 92.81 158 ALA A C 1
ATOM 1209 O O . ALA A 1 158 ? -4.136 -6.730 -14.612 1.00 92.81 158 ALA A O 1
ATOM 1210 N N . GLY A 1 159 ? -3.278 -8.616 -13.772 1.00 92.25 159 GLY A N 1
ATOM 1211 C CA . GLY A 1 159 ? -4.564 -9.117 -13.277 1.00 92.25 159 GLY A CA 1
ATOM 1212 C C . GLY A 1 159 ? -5.131 -8.263 -12.141 1.00 92.25 159 GLY A C 1
ATOM 1213 O O . GLY A 1 159 ? -6.308 -7.913 -12.168 1.00 92.25 159 GLY A O 1
ATOM 1214 N N . VAL A 1 160 ? -4.286 -7.883 -11.183 1.00 93.19 160 VAL A N 1
ATOM 1215 C CA . VAL A 1 160 ? -4.696 -7.100 -10.009 1.00 93.19 160 VAL A CA 1
ATOM 1216 C C . VAL A 1 160 ? -5.060 -5.673 -10.402 1.00 93.19 160 VAL A C 1
ATOM 1218 O O . VAL A 1 160 ? -6.093 -5.172 -9.977 1.00 93.19 160 VAL A O 1
ATOM 1221 N N . VAL A 1 161 ? -4.269 -5.028 -11.263 1.00 95.62 161 VAL A N 1
ATOM 1222 C CA . VAL A 1 161 ? -4.572 -3.665 -11.733 1.00 95.62 161 VAL A CA 1
ATOM 1223 C C . VAL A 1 161 ? -5.931 -3.601 -12.428 1.00 95.62 161 VAL A C 1
ATOM 1225 O O . VAL A 1 161 ? -6.702 -2.682 -12.162 1.00 95.62 161 VAL A O 1
ATOM 1228 N N . ARG A 1 162 ? -6.271 -4.601 -13.253 1.00 94.62 162 ARG A N 1
ATOM 1229 C CA . ARG A 1 162 ? -7.607 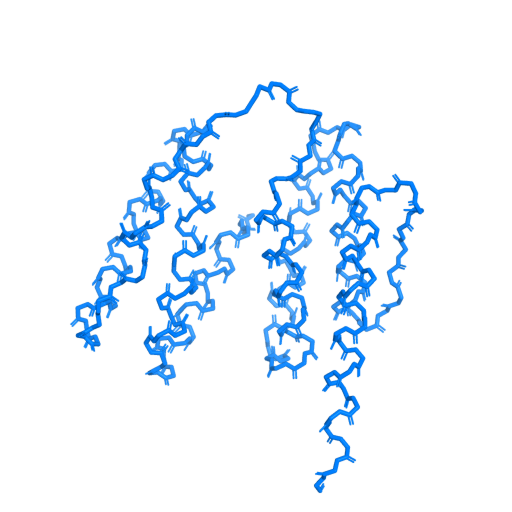-4.689 -13.863 1.00 94.62 162 ARG A CA 1
ATOM 1230 C C . ARG A 1 162 ? -8.710 -4.776 -12.810 1.00 94.62 162 ARG A C 1
ATOM 1232 O O . ARG A 1 162 ? -9.683 -4.042 -12.911 1.00 94.62 162 ARG A O 1
ATOM 1239 N N . GLN A 1 163 ? -8.538 -5.607 -11.781 1.00 93.00 163 GLN A N 1
ATOM 1240 C CA . GLN A 1 163 ? -9.517 -5.713 -10.692 1.00 93.00 163 GLN A CA 1
ATOM 1241 C C . GLN A 1 163 ? -9.701 -4.386 -9.944 1.00 93.00 163 GLN A C 1
ATOM 1243 O O . GLN A 1 163 ? -10.829 -4.030 -9.618 1.00 93.00 163 GLN A O 1
ATOM 1248 N N . VAL A 1 164 ? -8.620 -3.634 -9.708 1.00 93.50 164 VAL A N 1
ATOM 1249 C CA . VAL A 1 164 ? -8.700 -2.305 -9.080 1.00 93.50 164 VAL A CA 1
ATOM 1250 C C . VAL A 1 164 ? -9.511 -1.342 -9.944 1.00 93.50 164 VAL A C 1
ATOM 1252 O O . VAL A 1 164 ? -10.386 -0.665 -9.417 1.00 93.50 164 VAL A O 1
ATOM 1255 N N . VAL A 1 165 ? -9.259 -1.292 -11.256 1.00 95.44 165 VAL A N 1
ATOM 1256 C CA . VAL A 1 165 ? -10.017 -0.427 -12.177 1.00 95.44 165 VAL A CA 1
ATOM 1257 C C . VAL A 1 165 ? -11.508 -0.759 -12.141 1.00 95.44 165 VAL A C 1
ATOM 1259 O O . VAL A 1 165 ? -12.320 0.145 -11.972 1.00 95.44 165 VAL A O 1
ATOM 1262 N N . GLU A 1 166 ? -11.871 -2.039 -12.249 1.00 92.25 166 GLU A N 1
ATOM 1263 C CA . GLU A 1 166 ? -13.275 -2.471 -12.195 1.00 92.25 166 GLU A CA 1
ATOM 1264 C C . GLU A 1 166 ? -13.940 -2.113 -10.858 1.00 92.25 166 GLU A C 1
ATOM 1266 O O . GLU A 1 166 ? -15.070 -1.621 -10.832 1.00 92.25 166 GLU A O 1
ATOM 1271 N N . ALA A 1 167 ? -13.231 -2.303 -9.741 1.00 89.94 167 ALA A N 1
ATOM 1272 C CA . ALA A 1 167 ? -13.736 -1.968 -8.413 1.00 89.94 167 ALA A CA 1
ATOM 1273 C C . ALA A 1 167 ? -13.931 -0.456 -8.219 1.00 89.94 167 ALA A C 1
ATOM 1275 O O . ALA A 1 167 ? -14.924 -0.044 -7.620 1.00 89.94 167 ALA A O 1
ATOM 1276 N N . VAL A 1 168 ? -13.016 0.372 -8.735 1.00 91.44 168 VAL A N 1
ATOM 1277 C CA . VAL A 1 168 ? -13.150 1.836 -8.686 1.00 91.44 168 VAL A CA 1
ATOM 1278 C C . VAL A 1 168 ? -14.354 2.293 -9.504 1.00 91.44 168 VAL A C 1
ATOM 1280 O O . VAL A 1 168 ? -15.196 3.001 -8.960 1.00 91.44 168 VAL A O 1
ATOM 1283 N N . ARG A 1 169 ? -14.499 1.814 -10.747 1.00 90.44 169 ARG A N 1
ATOM 1284 C CA . ARG A 1 169 ? -15.646 2.154 -11.609 1.00 90.44 169 ARG A CA 1
ATOM 1285 C C . ARG A 1 169 ? -16.976 1.764 -10.969 1.00 90.44 169 ARG A C 1
ATOM 1287 O O . ARG A 1 169 ? -17.883 2.580 -10.875 1.00 90.44 169 ARG A O 1
ATOM 1294 N N . SER A 1 170 ? -17.054 0.542 -10.439 1.00 84.38 170 SER A N 1
ATOM 1295 C CA . SER A 1 170 ? -18.261 0.048 -9.763 1.00 84.38 170 SER A CA 1
ATOM 1296 C C . SER A 1 170 ? -18.621 0.869 -8.516 1.00 84.38 170 SER A C 1
ATOM 1298 O O . SER A 1 170 ? -19.793 0.984 -8.170 1.00 84.38 170 SER A O 1
ATOM 1300 N N . GLY A 1 171 ? -17.624 1.426 -7.819 1.00 74.94 171 GLY A N 1
ATOM 1301 C CA . GLY A 1 171 ? -17.840 2.299 -6.664 1.00 74.94 171 GLY A CA 1
ATOM 1302 C C . GLY A 1 171 ? -18.246 3.733 -7.026 1.00 74.94 171 GLY A C 1
ATOM 1303 O O . GLY A 1 171 ? -18.881 4.397 -6.209 1.00 74.94 171 GLY A O 1
ATOM 1304 N N . GLU A 1 172 ? -17.906 4.207 -8.227 1.00 66.06 172 GLU A N 1
ATOM 1305 C CA . GLU A 1 172 ? -18.347 5.503 -8.760 1.00 66.06 172 GLU A CA 1
ATOM 1306 C C . GLU A 1 172 ? -19.810 5.441 -9.229 1.00 66.06 172 GLU A C 1
ATOM 1308 O O . GLU A 1 172 ? -20.606 6.299 -8.846 1.00 66.06 172 GLU A O 1
ATOM 1313 N N . ASP A 1 173 ? -20.197 4.374 -9.939 1.00 59.97 173 ASP A N 1
ATOM 1314 C CA . ASP A 1 173 ? -21.566 4.163 -10.447 1.00 59.97 173 ASP A CA 1
ATOM 1315 C C . ASP A 1 173 ? -22.620 4.036 -9.322 1.00 59.97 173 ASP A C 1
ATOM 1317 O O . ASP A 1 173 ? -23.813 4.265 -9.529 1.00 59.97 173 ASP A O 1
ATOM 1321 N N . GLY A 1 174 ? -22.194 3.688 -8.104 1.00 57.56 174 GLY A N 1
ATOM 1322 C CA . GLY A 1 174 ? -23.057 3.597 -6.923 1.00 57.56 174 GLY A CA 1
ATOM 1323 C C . GLY A 1 174 ? -23.375 4.933 -6.238 1.00 57.56 174 GLY A C 1
ATOM 1324 O O . GLY A 1 174 ? -24.240 4.951 -5.366 1.00 57.56 174 GLY A O 1
ATOM 1325 N N . LYS A 1 175 ? -22.702 6.039 -6.598 1.00 53.22 175 LYS A N 1
ATOM 1326 C CA . LYS A 1 175 ? -22.914 7.372 -5.992 1.00 53.22 175 LYS A CA 1
ATOM 1327 C C . LYS A 1 175 ? -23.909 8.264 -6.749 1.00 53.22 175 LYS A C 1
ATOM 1329 O O . LYS A 1 175 ? -24.231 9.339 -6.258 1.00 53.22 175 LYS A O 1
ATOM 1334 N N . GLU A 1 176 ? -24.427 7.835 -7.901 1.00 43.88 176 GLU A N 1
ATOM 1335 C CA . GLU A 1 176 ? -25.383 8.600 -8.724 1.00 43.88 176 GLU A CA 1
ATOM 1336 C C . GLU A 1 176 ? -26.841 8.143 -8.513 1.00 43.88 176 GLU A C 1
ATOM 1338 O O . GLU A 1 176 ? -27.578 7.875 -9.460 1.00 43.88 176 GLU A O 1
ATOM 1343 N N . LYS A 1 177 ? -27.268 8.009 -7.251 1.00 41.84 177 LYS A N 1
ATOM 1344 C CA . LYS A 1 177 ? -28.684 7.906 -6.858 1.00 41.84 177 LYS A CA 1
ATOM 1345 C C . LYS A 1 177 ? -28.876 8.438 -5.438 1.00 41.84 177 LYS A C 1
ATOM 1347 O O . LYS A 1 177 ? -28.973 7.638 -4.520 1.00 41.84 177 LYS A O 1
ATOM 1352 N N . ASP A 1 178 ? -28.928 9.756 -5.285 1.00 37.88 178 ASP A N 1
ATOM 1353 C CA . ASP A 1 178 ? -29.688 10.446 -4.228 1.00 37.88 178 ASP A CA 1
ATOM 1354 C C . ASP A 1 178 ? -29.946 11.905 -4.633 1.00 37.88 178 ASP A C 1
ATOM 1356 O O . ASP A 1 178 ? -28.992 12.572 -5.100 1.00 37.88 178 ASP A O 1
#

Secondary structure (DSSP, 8-state):
---HHHHHHHHHHHHHHTT-HHHHHHHHHHHHHHHHHHHHH-GGGHHHHHHHHHHHHHHHHHHTPPPGGGGTTT---------S---HHHHHHHHHHHHHHHHT-GGGHHHHHHHHHHHHHHHHTT-GGGHHHHHHHHHHHHHHTTSPP---TTSTTHHHHHHHHHHHHHHHHTTS--